Protein AF-0000000080564428 (afdb_homodimer)

Foldseek 3Di:
DPPPQDKDWAWEAEPPWDGTDIDIDGQQDFQLVVLLVRLVSCVVVVIPPRDDNPSVQKWKFDPVVPGDTDDRGDGNNVDPDRYIYMYGHDDDVVVVVVVVVVVVVPPPPPDPPPPPPVPVD/DPPPQDWDWAWEAEPPWDGTDIDIDGQQDFQLVVLLVRLVSCVVVVIPPRDDNPSVQKWKFDPVVPGDTDDRGDGNNVDPDRYIYMYGHDDDVVVVVVVVVVVVVPPPPPDPPPPPPPPVD

Organism: Arabidopsis lyrata subsp. lyrata (NCBI:txid81972)

pLDDT: mean 80.74, std 24.95, range [29.05, 98.88]

Sequence (242 aa):
MKGKNKKLLVSVNVLGSVGPIRFLANEDDEVSNVINTTLKAYARQGRIPVLGFDVDNFIFYSINAGFNTLNPQEKIGSMDETNFLLCKKEPNPQEKVERRGESKAWIGHGWKTRFLRSLLRMKGKNKKLLVSVNVLGSVGPIRFLANEDDEVSNVINTTLKAYARQGRIPVLGFDVDNFIFYSINAGFNTLNPQEKIGSMDETNFLLCKKEPNPQEKVERRGESKAWIGHGWKTRFLRSLLR

Nearest PDB structures (foldseek):
  7bi9-assembly1_A  TM=7.372E-01  e=6.888E-05  Mus musculus
  7bi6-assembly1_A  TM=6.832E-01  e=3.406E-05  Mus musculus
  6q74-assembly1_A  TM=6.986E-01  e=9.506E-04  Mus musculus
  5o83-assembly1_A  TM=7.008E-01  e=1.396E-03  Mus musculus
  3hm6-assembly1_X  TM=5.336E-01  e=1.590E-02  Homo sapiens

Secondary structure (DSSP, 8-state):
------EEEEEEEETTSSSEEEEEEETT-BHHHHHHHHHHHHHHTT-SS-----GGGEEEEETTTTSEE--TTSBGGGSS--EEEEEEPPP-TTHHHHHHHTHHHHHTTSTHHHHGGGT--/------EEEEEEEETTSSSEEEEEEETT-BHHHHHHHHHHHHHHTT-SS-----GGGEEEEETTTTSEE--TTSBGGGSS--EEEEEEPPP-TTHHHHHHHTHHHHHTTSTHHHHGGGT--

Solvent-accessible surface area (backbone atoms only — not comparable to full-atom values): 14252 Å² total; per-residue (Å²): 123,84,71,77,71,52,73,39,76,33,36,33,34,40,75,75,32,81,57,66,51,71,50,78,38,50,32,76,36,29,36,46,55,50,48,42,50,49,43,51,51,43,53,75,69,67,50,59,73,81,74,78,82,60,54,89,48,45,46,46,22,32,56,87,72,56,42,43,76,58,60,51,80,38,41,47,53,77,46,94,62,49,48,33,36,38,39,74,58,78,80,61,71,68,61,60,56,58,64,57,60,60,59,61,63,66,63,67,70,59,71,65,65,68,65,63,60,63,68,78,103,122,83,71,79,71,54,73,39,76,34,36,34,34,40,73,75,32,81,56,65,50,72,49,77,38,49,30,75,36,29,35,46,55,52,48,42,51,47,43,51,51,43,54,74,69,66,50,59,73,81,73,78,79,60,53,86,48,48,46,44,23,34,57,88,73,57,44,43,74,58,59,50,82,38,41,46,53,78,46,96,62,50,47,33,36,37,41,74,59,78,80,60,70,69,60,60,52,58,61,56,57,59,60,61,63,66,64,65,69,62,70,64,65,68,65,65,62,63,70,77,104

Radius of gyration: 26.8 Å; Cα contacts (8 Å, |Δi|>4): 331; chains: 2; bounding box: 80×61×66 Å

Structure (mmCIF, N/CA/C/O backbone):
data_AF-0000000080564428-model_v1
#
loop_
_entity.id
_entity.type
_entity.pdbx_description
1 polymer 'Predicted protein'
#
loop_
_atom_site.group_PDB
_atom_site.id
_atom_site.type_symbol
_atom_site.label_atom_id
_atom_site.label_alt_id
_atom_site.label_comp_id
_atom_site.label_asym_id
_atom_site.label_entity_id
_atom_site.label_seq_id
_atom_site.pdbx_PDB_ins_code
_atom_site.Cartn_x
_atom_site.Cartn_y
_atom_site.Cartn_z
_atom_site.occupancy
_atom_site.B_iso_or_equiv
_atom_site.auth_seq_id
_atom_site.auth_comp_id
_atom_site.auth_asym_id
_atom_site.auth_atom_id
_atom_site.pdbx_PDB_model_num
ATOM 1 N N . MET A 1 1 ? 15.836 -27.219 -27.219 1 39.47 1 MET A N 1
ATOM 2 C CA . MET A 1 1 ? 16.281 -26.969 -25.859 1 39.47 1 MET A CA 1
ATOM 3 C C . MET A 1 1 ? 15.203 -26.25 -25.047 1 39.47 1 MET A C 1
ATOM 5 O O . MET A 1 1 ? 14.742 -25.172 -25.438 1 39.47 1 MET A O 1
ATOM 9 N N . LYS A 1 2 ? 14.219 -26.844 -24.578 1 48.69 2 LYS A N 1
ATOM 10 C CA . LYS A 1 2 ? 13.125 -26.172 -23.875 1 48.69 2 LYS A CA 1
ATOM 11 C C . LYS A 1 2 ? 13.648 -25.031 -23.016 1 48.69 2 LYS A C 1
ATOM 13 O O . LYS A 1 2 ? 14.484 -25.25 -22.125 1 48.69 2 LYS A O 1
ATOM 18 N N . GLY A 1 3 ? 13.914 -23.969 -23.422 1 50.09 3 GLY A N 1
ATOM 19 C CA . GLY A 1 3 ? 14.641 -22.844 -22.844 1 50.09 3 GLY A CA 1
ATOM 20 C C . GLY A 1 3 ? 14.344 -22.641 -21.375 1 50.09 3 GLY A C 1
ATOM 21 O O . GLY A 1 3 ? 13.203 -22.797 -20.938 1 50.09 3 GLY A O 1
ATOM 22 N N . LYS A 1 4 ? 15.352 -23.094 -20.469 1 63.31 4 LYS A N 1
ATOM 23 C CA . LYS A 1 4 ? 15.305 -23.016 -19.016 1 63.31 4 LYS A CA 1
ATOM 24 C C . LYS A 1 4 ? 14.625 -21.734 -18.547 1 63.31 4 LYS A C 1
ATOM 26 O O . LYS A 1 4 ? 15.039 -20.625 -18.938 1 63.31 4 LYS A O 1
ATOM 31 N N . ASN A 1 5 ? 13.391 -21.812 -18.266 1 79.12 5 ASN A N 1
ATOM 32 C CA . ASN A 1 5 ? 12.664 -20.641 -17.766 1 79.12 5 ASN A CA 1
ATOM 33 C C . ASN A 1 5 ? 13.43 -19.938 -16.656 1 79.12 5 ASN A C 1
ATOM 35 O O . ASN A 1 5 ? 13.844 -20.562 -15.688 1 79.12 5 ASN A O 1
ATOM 39 N N . LYS A 1 6 ? 13.945 -18.859 -17.016 1 93.81 6 LYS A N 1
ATOM 40 C CA . LYS A 1 6 ? 14.68 -18 -16.078 1 93.81 6 LYS A CA 1
ATOM 41 C C . LYS A 1 6 ? 13.859 -17.734 -14.82 1 93.81 6 LYS A C 1
ATOM 43 O O . LYS A 1 6 ? 12.648 -17.516 -14.898 1 93.81 6 LYS A O 1
ATOM 48 N N . LYS A 1 7 ? 14.539 -18.047 -13.68 1 96.69 7 LYS A N 1
ATOM 49 C CA . LYS A 1 7 ? 13.898 -17.766 -12.406 1 96.69 7 LYS A CA 1
ATOM 50 C C . LYS A 1 7 ? 14.219 -16.344 -11.93 1 96.69 7 LYS A C 1
ATOM 52 O O . LYS A 1 7 ? 15.312 -15.836 -12.195 1 96.69 7 LYS A O 1
ATOM 57 N N . LEU A 1 8 ? 13.172 -15.734 -11.344 1 96.81 8 LEU A N 1
ATOM 58 C CA . LEU A 1 8 ? 13.281 -14.406 -10.766 1 96.81 8 LEU A CA 1
ATOM 59 C C . LEU A 1 8 ? 13.016 -14.438 -9.266 1 96.81 8 LEU A C 1
ATOM 61 O O . LEU A 1 8 ? 12.078 -15.109 -8.812 1 96.81 8 LEU A O 1
ATOM 65 N N . LEU A 1 9 ? 13.914 -13.781 -8.508 1 98.12 9 LEU A N 1
ATOM 66 C CA . LEU A 1 9 ? 13.594 -13.586 -7.102 1 98.12 9 LEU A CA 1
ATOM 67 C C . LEU A 1 9 ? 12.547 -12.492 -6.934 1 98.12 9 LEU A C 1
ATOM 69 O O . LEU A 1 9 ? 12.797 -11.328 -7.25 1 98.12 9 LEU A O 1
ATOM 73 N N . VAL A 1 10 ? 11.43 -12.906 -6.41 1 98.31 10 VAL A N 1
ATOM 74 C CA . VAL A 1 10 ? 10.32 -11.984 -6.18 1 98.31 10 VAL A CA 1
ATOM 75 C C . VAL A 1 10 ? 10.203 -11.672 -4.691 1 98.31 10 VAL A C 1
ATOM 77 O O . VAL A 1 10 ? 10.367 -12.562 -3.852 1 98.31 10 VAL A O 1
ATOM 80 N N . SER A 1 11 ? 10.023 -10.43 -4.355 1 98.31 11 SER A N 1
ATOM 81 C CA . SER A 1 11 ? 9.766 -9.969 -2.994 1 98.31 11 SER A CA 1
ATOM 82 C C . SER A 1 11 ? 8.391 -9.312 -2.883 1 98.31 11 SER A C 1
ATOM 84 O O . SER A 1 11 ? 8.117 -8.328 -3.568 1 98.31 11 SER A O 1
ATOM 86 N N . VAL A 1 12 ? 7.562 -9.875 -1.991 1 98.62 12 VAL A N 1
ATOM 87 C CA . VAL A 1 12 ? 6.191 -9.391 -1.88 1 98.62 12 VAL A CA 1
ATOM 88 C C . VAL A 1 12 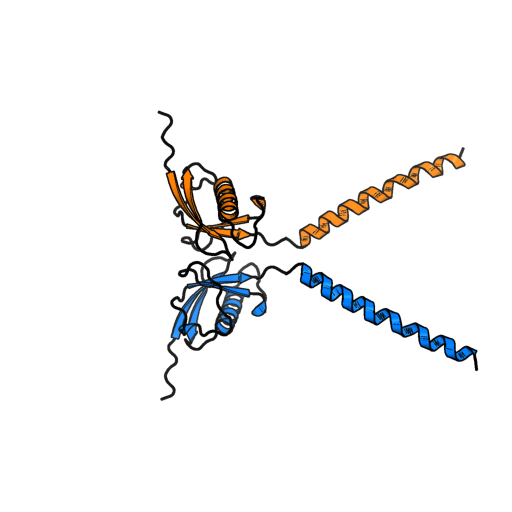? 5.922 -8.93 -0.45 1 98.62 12 VAL A C 1
ATOM 90 O O . VAL A 1 12 ? 6.035 -9.711 0.496 1 98.62 12 VAL A O 1
ATOM 93 N N . ASN A 1 13 ? 5.691 -7.645 -0.324 1 97.94 13 ASN A N 1
ATOM 94 C CA . ASN A 1 13 ? 5.086 -7.168 0.914 1 97.94 13 ASN A CA 1
ATOM 95 C C . ASN A 1 13 ? 3.568 -7.309 0.887 1 97.94 13 ASN A C 1
ATOM 97 O O . ASN A 1 13 ? 2.934 -7.043 -0.136 1 97.94 13 ASN A O 1
ATOM 101 N N . VAL A 1 14 ? 3.043 -7.82 1.96 1 97.94 14 VAL A N 1
ATOM 102 C CA . VAL A 1 14 ? 1.596 -7.891 2.125 1 97.94 14 VAL A CA 1
ATOM 103 C C . VAL A 1 14 ? 1.132 -6.801 3.09 1 97.94 14 VAL A C 1
ATOM 105 O O . VAL A 1 14 ? 1.601 -6.734 4.23 1 97.94 14 VAL A O 1
ATOM 108 N N . LEU A 1 15 ? 0.252 -5.965 2.561 1 95.5 15 LEU A N 1
ATOM 109 C CA . LEU A 1 15 ? -0.191 -4.863 3.408 1 95.5 15 LEU A CA 1
ATOM 110 C C . LEU A 1 15 ? -0.776 -5.387 4.715 1 95.5 15 LEU A C 1
ATOM 112 O O . LEU A 1 15 ? -1.694 -6.211 4.703 1 95.5 15 LEU A O 1
ATOM 116 N N . GLY A 1 16 ? -0.25 -4.84 5.82 1 91.75 16 GLY A N 1
ATOM 117 C CA . GLY A 1 16 ? -0.753 -5.234 7.125 1 91.75 16 GLY A CA 1
ATOM 118 C C . GLY A 1 16 ? -0.023 -6.426 7.715 1 91.75 16 GLY A C 1
ATOM 119 O O . GLY A 1 16 ? -0.4 -6.934 8.773 1 91.75 16 GLY A O 1
ATOM 120 N N . SER A 1 17 ? 0.926 -6.883 7.027 1 94.5 17 SER A N 1
ATOM 121 C CA . SER A 1 17 ? 1.687 -8.039 7.5 1 94.5 17 SER A CA 1
ATOM 122 C C . SER A 1 17 ? 3.131 -7.656 7.812 1 94.5 17 SER A C 1
ATOM 124 O O . SER A 1 17 ? 3.6 -6.594 7.402 1 94.5 17 SER A O 1
ATOM 126 N N . VAL A 1 18 ? 3.709 -8.602 8.523 1 91.56 18 VAL A N 1
ATOM 127 C CA . VAL A 1 18 ? 5.094 -8.352 8.906 1 91.56 18 VAL A CA 1
ATOM 128 C C . VAL A 1 18 ? 6.031 -8.781 7.785 1 91.56 18 VAL A C 1
ATOM 130 O O . VAL A 1 18 ? 5.898 -9.883 7.242 1 91.56 18 VAL A O 1
ATOM 133 N N . GLY A 1 19 ? 6.984 -7.973 7.332 1 94.19 19 GLY A N 1
ATOM 134 C CA . GLY A 1 19 ? 8.094 -8.289 6.441 1 94.19 19 GLY A CA 1
ATOM 135 C C . GLY A 1 19 ? 7.641 -8.789 5.086 1 94.19 19 GLY A C 1
ATOM 136 O O . GLY A 1 19 ? 6.457 -9.062 4.883 1 94.19 19 GLY A O 1
ATOM 137 N N . PRO A 1 20 ? 8.57 -8.961 4.18 1 97.75 20 PRO A N 1
ATOM 138 C CA . PRO A 1 20 ? 8.266 -9.453 2.836 1 97.75 20 PRO A CA 1
ATOM 139 C C . PRO A 1 20 ? 8.25 -10.977 2.756 1 97.75 20 PRO A C 1
ATOM 141 O O . PRO A 1 20 ? 8.82 -11.656 3.615 1 97.75 20 PRO A O 1
ATOM 144 N N . ILE A 1 21 ? 7.527 -11.492 1.853 1 98.69 21 ILE A N 1
ATOM 145 C CA . ILE A 1 21 ? 7.586 -12.883 1.412 1 98.69 21 ILE A CA 1
ATOM 146 C C . ILE A 1 21 ? 8.453 -12.992 0.159 1 98.69 21 ILE A C 1
ATOM 148 O O . ILE A 1 21 ? 8.195 -12.312 -0.84 1 98.69 21 ILE A O 1
ATOM 152 N N . ARG A 1 22 ? 9.492 -13.82 0.251 1 98.69 22 ARG A N 1
ATOM 153 C CA . ARG A 1 22 ? 10.422 -13.922 -0.873 1 98.69 22 ARG A CA 1
ATOM 154 C C . ARG A 1 22 ? 10.469 -15.344 -1.412 1 98.69 22 ARG A C 1
ATOM 156 O O . ARG A 1 22 ? 10.469 -16.312 -0.64 1 98.69 22 ARG A O 1
ATOM 163 N N . PHE A 1 23 ? 10.445 -15.492 -2.678 1 98.75 23 PHE A N 1
ATOM 164 C CA . PHE A 1 23 ? 10.531 -16.797 -3.324 1 98.75 23 PHE A CA 1
ATOM 165 C C . PHE A 1 23 ? 10.93 -16.641 -4.789 1 98.75 23 PHE A C 1
ATOM 167 O O . PHE A 1 23 ? 10.93 -15.539 -5.328 1 98.75 23 PHE A O 1
ATOM 174 N N . LEU A 1 24 ? 11.281 -17.719 -5.422 1 98.31 24 LEU A N 1
ATOM 175 C CA . LEU A 1 24 ? 11.594 -17.75 -6.844 1 98.31 24 LEU A CA 1
ATOM 176 C C . LEU A 1 24 ? 10.336 -18 -7.676 1 98.31 24 LEU A C 1
ATOM 178 O O . LEU A 1 24 ? 9.539 -18.875 -7.355 1 98.31 24 LEU A O 1
ATOM 182 N N . ALA A 1 25 ? 10.18 -17.172 -8.688 1 98.25 25 ALA A N 1
ATOM 183 C CA . ALA A 1 25 ? 9.125 -17.375 -9.68 1 98.25 25 ALA A CA 1
ATOM 184 C C . ALA A 1 25 ? 9.719 -17.562 -11.07 1 98.25 25 ALA A C 1
ATOM 186 O O . ALA A 1 25 ? 10.797 -17.047 -11.367 1 98.25 25 ALA A O 1
ATOM 187 N N . ASN A 1 26 ? 8.977 -18.312 -11.867 1 97.69 26 ASN A N 1
ATOM 188 C CA . ASN A 1 26 ? 9.344 -18.359 -13.273 1 97.69 26 ASN A CA 1
ATOM 189 C C . ASN A 1 26 ? 8.969 -17.062 -13.984 1 97.69 26 ASN A C 1
ATOM 191 O O . ASN A 1 26 ? 7.883 -16.516 -13.758 1 97.69 26 ASN A O 1
ATOM 195 N N . GLU A 1 27 ? 9.844 -16.656 -14.875 1 97.44 27 GLU A N 1
ATOM 196 C CA . GLU A 1 27 ? 9.555 -15.406 -15.586 1 97.44 27 GLU A CA 1
ATOM 197 C C . GLU A 1 27 ? 8.258 -15.516 -16.391 1 97.44 27 GLU A C 1
ATOM 199 O O . GLU A 1 27 ? 7.586 -14.508 -16.609 1 97.44 27 GLU A O 1
ATOM 204 N N . ASP A 1 28 ? 7.844 -16.688 -16.703 1 97.44 28 ASP A N 1
ATOM 205 C CA . ASP A 1 28 ? 6.652 -16.906 -17.516 1 97.44 28 ASP A CA 1
ATOM 206 C C . ASP A 1 28 ? 5.402 -17.031 -16.656 1 97.44 28 ASP A C 1
ATOM 208 O O . ASP A 1 28 ? 4.289 -17.125 -17.172 1 97.44 28 ASP A O 1
ATOM 212 N N . ASP A 1 29 ? 5.613 -17.016 -15.383 1 98.06 29 ASP A N 1
ATOM 213 C CA . ASP A 1 29 ? 4.445 -17.062 -14.508 1 98.06 29 ASP A CA 1
ATOM 214 C C . ASP A 1 29 ? 3.588 -15.812 -14.672 1 98.06 29 ASP A C 1
ATOM 216 O O . ASP A 1 29 ? 4.113 -14.703 -14.758 1 98.06 29 ASP A O 1
ATOM 220 N N . GLU A 1 30 ? 2.348 -16.047 -14.695 1 98.56 30 GLU A N 1
ATOM 221 C CA . GLU A 1 30 ? 1.425 -14.914 -14.641 1 98.56 30 GLU A CA 1
ATOM 222 C C . GLU A 1 30 ? 1.4 -14.281 -13.258 1 98.56 30 GLU A C 1
ATOM 224 O O . GLU A 1 30 ? 1.666 -14.953 -12.258 1 98.56 30 GLU A O 1
ATOM 229 N N . VAL A 1 31 ? 1 -13.07 -13.227 1 98.62 31 VAL A N 1
ATOM 230 C CA . VAL A 1 31 ? 0.856 -12.336 -11.969 1 98.62 31 VAL A CA 1
ATOM 231 C C . VAL A 1 31 ? -0.109 -13.07 -11.047 1 98.62 31 VAL A C 1
ATOM 233 O O . VAL A 1 31 ? 0.148 -13.203 -9.844 1 98.62 31 VAL A O 1
ATOM 236 N N . SER A 1 32 ? -1.132 -13.602 -11.562 1 98.75 32 SER A N 1
ATOM 237 C CA . SER A 1 32 ? -2.107 -14.328 -10.75 1 98.75 32 SER A CA 1
ATOM 238 C C . SER A 1 32 ? -1.473 -15.539 -10.07 1 98.75 32 SER A C 1
ATOM 240 O O . SER A 1 32 ? -1.788 -15.844 -8.922 1 98.75 32 SER A O 1
ATOM 242 N N . ASN A 1 33 ? -0.625 -16.188 -10.758 1 98.62 33 ASN A N 1
ATOM 243 C CA . ASN A 1 33 ? 0.068 -17.328 -10.172 1 98.62 33 ASN A CA 1
ATOM 244 C C . ASN A 1 33 ? 1 -16.891 -9.039 1 98.62 33 ASN A C 1
ATOM 246 O O . ASN A 1 33 ? 1.129 -17.594 -8.031 1 98.62 33 ASN A O 1
ATOM 250 N N . VAL A 1 34 ? 1.616 -15.797 -9.234 1 98.81 34 VAL A N 1
ATOM 251 C CA . VAL A 1 34 ? 2.525 -15.281 -8.211 1 98.81 34 VAL A CA 1
ATOM 252 C C . VAL A 1 34 ? 1.733 -14.852 -6.98 1 98.81 34 VAL A C 1
ATOM 254 O O . VAL A 1 34 ? 2.154 -15.102 -5.848 1 98.81 34 VAL A O 1
ATOM 257 N N . ILE A 1 35 ? 0.614 -14.258 -7.18 1 98.88 35 ILE A N 1
ATOM 258 C CA . ILE A 1 35 ? -0.263 -13.938 -6.062 1 98.88 35 ILE A CA 1
ATOM 259 C C . ILE A 1 35 ? -0.656 -15.219 -5.328 1 98.88 35 ILE A C 1
ATOM 261 O O . ILE A 1 35 ? -0.587 -15.281 -4.098 1 98.88 35 ILE A O 1
ATOM 265 N N . ASN A 1 36 ? -1.043 -16.234 -6.09 1 98.88 36 ASN A N 1
ATOM 266 C CA . ASN A 1 36 ? -1.396 -17.516 -5.477 1 98.88 36 ASN A CA 1
ATOM 267 C C . ASN A 1 36 ? -0.245 -18.062 -4.645 1 98.88 36 ASN A C 1
ATOM 269 O O . ASN A 1 36 ? -0.449 -18.516 -3.512 1 98.88 36 ASN A O 1
ATOM 273 N N . THR A 1 37 ? 0.928 -18.031 -5.207 1 98.81 37 THR A N 1
ATOM 274 C CA . THR A 1 37 ? 2.115 -18.5 -4.5 1 98.81 37 THR A CA 1
ATOM 275 C C . THR A 1 37 ? 2.355 -17.672 -3.242 1 98.81 37 THR A C 1
ATOM 277 O O . THR A 1 37 ? 2.699 -18.219 -2.189 1 98.81 37 THR A O 1
ATOM 280 N N . THR A 1 38 ? 2.172 -16.375 -3.34 1 98.88 38 THR A N 1
ATOM 281 C CA . THR A 1 38 ? 2.334 -15.484 -2.199 1 98.88 38 THR A CA 1
ATOM 282 C C . THR A 1 38 ? 1.356 -15.844 -1.085 1 98.88 38 THR A C 1
ATOM 284 O O . THR A 1 38 ? 1.749 -15.969 0.078 1 98.88 38 THR A O 1
ATOM 287 N N . LEU A 1 39 ? 0.15 -16.047 -1.468 1 98.81 39 LEU A N 1
ATOM 288 C CA . LEU A 1 39 ? -0.884 -16.344 -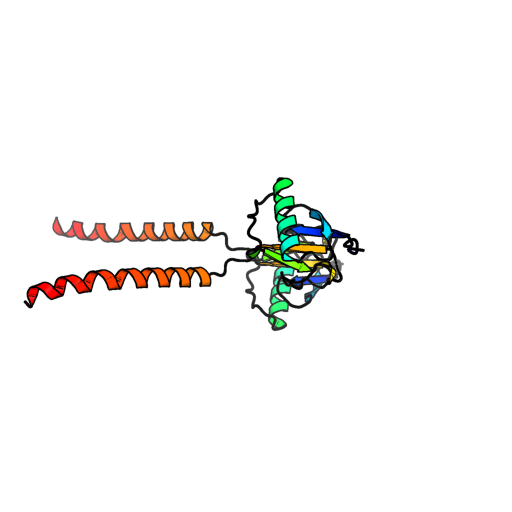0.484 1 98.81 39 LEU A CA 1
ATOM 289 C C . LEU A 1 39 ? -0.607 -17.688 0.202 1 98.81 39 LEU A C 1
ATOM 291 O O . LEU A 1 39 ? -0.775 -17.812 1.418 1 98.81 39 LEU A O 1
ATOM 295 N N . LYS A 1 40 ? -0.191 -18.609 -0.567 1 98.69 40 LYS A N 1
ATOM 296 C CA . LYS A 1 40 ? 0.151 -19.906 0.006 1 98.69 40 LYS A CA 1
ATOM 297 C C . LYS A 1 40 ? 1.354 -19.797 0.938 1 98.69 40 LYS A C 1
ATOM 299 O O . LYS A 1 40 ? 1.351 -20.359 2.035 1 98.69 40 LYS A O 1
ATOM 304 N N . ALA A 1 41 ? 2.354 -19.109 0.492 1 98.75 41 ALA A N 1
ATOM 305 C CA . ALA A 1 41 ? 3.525 -18.891 1.338 1 98.75 41 ALA A CA 1
ATOM 306 C C . ALA A 1 41 ? 3.156 -18.141 2.611 1 98.75 41 ALA A C 1
ATOM 308 O O . ALA A 1 41 ? 3.652 -18.453 3.695 1 98.75 41 ALA A O 1
ATOM 309 N N . TYR A 1 42 ? 2.338 -17.156 2.465 1 98.56 42 TYR A N 1
ATOM 310 C CA . TYR A 1 42 ? 1.839 -16.375 3.586 1 98.56 42 TYR A CA 1
ATOM 311 C C . TYR A 1 42 ? 1.203 -17.266 4.641 1 98.56 42 TYR A C 1
ATOM 313 O O . TYR A 1 42 ? 1.51 -17.156 5.832 1 98.56 42 TYR A O 1
ATOM 321 N N . ALA A 1 43 ? 0.384 -18.125 4.27 1 98.38 43 ALA A N 1
ATOM 322 C CA . ALA A 1 43 ? -0.302 -19.047 5.16 1 98.38 43 ALA A CA 1
ATOM 323 C C . ALA A 1 43 ? 0.677 -20.062 5.762 1 98.38 43 ALA A C 1
ATOM 325 O O . ALA A 1 43 ? 0.623 -20.344 6.961 1 98.38 43 ALA A O 1
ATOM 326 N N . ARG A 1 44 ? 1.512 -20.578 4.965 1 98.31 44 ARG A N 1
ATOM 327 C CA . ARG A 1 44 ? 2.484 -21.562 5.414 1 98.31 44 ARG A CA 1
ATOM 328 C C . ARG A 1 44 ? 3.383 -21 6.504 1 98.31 44 ARG A C 1
ATOM 330 O O . ARG A 1 44 ? 3.789 -21.703 7.422 1 98.31 44 ARG A O 1
ATOM 337 N N . GLN A 1 45 ? 3.609 -19.688 6.445 1 98.19 45 GLN A N 1
ATOM 338 C CA . GLN A 1 45 ? 4.477 -19.016 7.418 1 98.19 45 GLN A CA 1
ATOM 339 C C . GLN A 1 45 ? 3.713 -18.688 8.695 1 98.19 45 GLN A C 1
ATOM 341 O O . GLN A 1 45 ? 4.301 -18.203 9.672 1 98.19 45 GLN A O 1
ATOM 346 N N . GLY A 1 46 ? 2.477 -18.922 8.727 1 97.56 46 GLY A N 1
ATOM 347 C CA . GLY A 1 46 ? 1.666 -18.719 9.922 1 97.56 46 GLY A CA 1
ATOM 348 C C . GLY A 1 46 ? 1.386 -17.25 10.188 1 97.56 46 GLY A C 1
ATOM 349 O O . GLY A 1 46 ? 1.198 -16.844 11.344 1 97.56 46 GLY A O 1
ATOM 350 N N . ARG A 1 47 ? 1.242 -16.516 9.109 1 97.69 47 ARG A N 1
ATOM 351 C CA . ARG A 1 47 ? 1.104 -15.07 9.273 1 97.69 47 ARG A CA 1
ATOM 352 C C . ARG A 1 47 ? -0.348 -14.68 9.539 1 97.69 47 ARG A C 1
ATOM 354 O O . ARG A 1 47 ? -1.267 -15.422 9.172 1 97.69 47 ARG A O 1
ATOM 361 N N . ILE A 1 48 ? -0.386 -13.469 10.32 1 95.12 48 ILE A N 1
ATOM 362 C CA . ILE A 1 48 ? -1.663 -12.82 10.602 1 95.12 48 ILE A CA 1
ATOM 363 C C . ILE A 1 48 ? -1.677 -11.422 10 1 95.12 48 ILE A C 1
ATOM 365 O O . ILE A 1 48 ? -0.643 -10.75 9.945 1 95.12 48 ILE A O 1
ATOM 369 N N . PRO A 1 49 ? -2.959 -10.992 9.547 1 92.5 49 PRO A N 1
ATOM 370 C CA . PRO A 1 49 ? -4.227 -11.719 9.617 1 92.5 49 PRO A CA 1
ATOM 371 C C . PRO A 1 49 ? -4.301 -12.867 8.609 1 92.5 49 PRO A C 1
ATOM 373 O O . PRO A 1 49 ? -3.535 -12.891 7.641 1 92.5 49 PRO A O 1
ATOM 376 N N . VAL A 1 50 ? -5.121 -13.828 8.875 1 96.06 50 VAL A N 1
ATOM 377 C CA . VAL A 1 50 ? -5.34 -14.898 7.906 1 96.06 50 VAL A CA 1
ATOM 378 C C . VAL A 1 50 ? -5.98 -14.336 6.645 1 96.06 50 VAL A C 1
ATOM 380 O O . VAL A 1 50 ? -6.949 -13.578 6.719 1 96.06 50 VAL A O 1
ATOM 383 N N . LEU A 1 51 ? -5.246 -14.867 5.719 1 94.56 51 LEU A N 1
ATOM 384 C CA . LEU A 1 51 ? -5.766 -14.43 4.426 1 94.56 51 LEU A CA 1
ATOM 385 C C . LEU A 1 51 ? -6.359 -15.609 3.656 1 94.56 51 LEU A C 1
ATOM 387 O O . LEU A 1 51 ? -6.023 -16.766 3.922 1 94.56 51 LEU A O 1
ATOM 391 N N . GLY A 1 52 ? -7.461 -15.578 2.887 1 94.75 52 GLY A N 1
ATOM 392 C CA . GLY A 1 52 ? -8.008 -16.578 1.981 1 94.75 52 GLY A CA 1
ATOM 393 C C . GLY A 1 52 ? -7.152 -16.797 0.747 1 94.75 52 GLY A C 1
ATOM 394 O O . GLY A 1 52 ? -6.148 -16.109 0.554 1 94.75 52 GLY A O 1
ATOM 395 N N . PHE A 1 53 ? -7.477 -17.766 -0.102 1 96.31 53 PHE A N 1
ATOM 396 C CA . PHE A 1 53 ? -6.672 -18.141 -1.257 1 96.31 53 PHE A CA 1
ATOM 397 C C . PHE A 1 53 ? -7.355 -17.719 -2.555 1 96.31 53 PHE A C 1
ATOM 399 O O . PHE A 1 53 ? -6.957 -18.156 -3.639 1 96.31 53 PHE A O 1
ATOM 406 N N . ASP A 1 54 ? -8.367 -16.906 -2.385 1 97.25 54 ASP A N 1
ATOM 407 C CA . ASP A 1 54 ? -9.039 -16.438 -3.59 1 97.25 54 ASP A CA 1
ATOM 408 C C . ASP A 1 54 ? -8.242 -15.305 -4.254 1 97.25 54 ASP A C 1
ATOM 410 O O . ASP A 1 54 ? -8.406 -14.133 -3.904 1 97.25 54 ASP A O 1
ATOM 414 N N . VAL A 1 55 ? -7.574 -15.578 -5.234 1 98.12 55 VAL A N 1
ATOM 415 C CA . VAL A 1 55 ? -6.633 -14.688 -5.91 1 98.12 55 VAL A CA 1
ATOM 416 C C . VAL A 1 55 ? -7.367 -13.453 -6.43 1 98.12 55 VAL A C 1
ATOM 418 O O . VAL A 1 55 ? -6.809 -12.359 -6.457 1 98.12 55 VAL A O 1
ATOM 421 N N . ASP A 1 56 ? -8.648 -13.602 -6.742 1 96.69 56 ASP A N 1
ATOM 422 C CA . ASP A 1 56 ? -9.422 -12.531 -7.355 1 96.69 56 ASP A CA 1
ATOM 423 C C . ASP A 1 56 ? -9.711 -11.422 -6.348 1 96.69 56 ASP A C 1
ATOM 425 O O . ASP A 1 56 ? -10.141 -10.328 -6.727 1 96.69 56 ASP A O 1
ATOM 429 N N . ASN A 1 57 ? -9.477 -11.734 -5.141 1 96.5 57 ASN A N 1
ATOM 430 C CA . ASN A 1 57 ? -9.766 -10.758 -4.098 1 96.5 57 ASN A CA 1
ATOM 431 C C . ASN A 1 57 ? -8.539 -9.906 -3.762 1 96.5 57 ASN A C 1
ATOM 433 O O . ASN A 1 57 ? -8.578 -9.094 -2.84 1 96.5 57 ASN A O 1
ATOM 437 N N . PHE A 1 58 ? -7.527 -10.156 -4.59 1 97.75 58 PHE A N 1
ATOM 438 C CA . PHE A 1 58 ? -6.289 -9.461 -4.258 1 97.75 58 PHE A CA 1
ATOM 439 C C . PHE A 1 58 ? -5.734 -8.734 -5.477 1 97.75 58 PHE A C 1
ATOM 441 O O . PHE A 1 58 ? -6.059 -9.078 -6.613 1 97.75 58 PHE A O 1
ATOM 448 N N . ILE A 1 59 ? -4.902 -7.703 -5.23 1 97.44 59 ILE A N 1
ATOM 449 C CA . ILE A 1 59 ? -4.273 -6.879 -6.262 1 97.44 59 ILE A CA 1
ATOM 450 C C . ILE A 1 59 ? -2.779 -6.746 -5.973 1 97.44 59 ILE A C 1
ATOM 452 O O . ILE A 1 59 ? -2.377 -6.551 -4.824 1 97.44 59 ILE A O 1
ATOM 456 N N . PHE A 1 60 ? -1.978 -6.852 -7.008 1 97.94 60 PHE A N 1
ATOM 457 C CA . PHE A 1 60 ? -0.555 -6.539 -6.945 1 97.94 60 PHE A CA 1
ATOM 458 C C . PHE A 1 60 ? -0.298 -5.102 -7.379 1 97.94 60 PHE A C 1
ATOM 460 O O . PHE A 1 60 ? -0.809 -4.656 -8.406 1 97.94 60 PHE A O 1
ATOM 467 N N . TYR A 1 61 ? 0.536 -4.461 -6.598 1 97.19 61 TYR A N 1
ATOM 468 C CA . TYR A 1 61 ? 1.051 -3.143 -6.945 1 97.19 61 TYR A CA 1
ATOM 469 C C . TYR A 1 61 ? 2.564 -3.176 -7.125 1 97.19 61 TYR A C 1
ATOM 471 O O . TYR A 1 61 ? 3.273 -3.832 -6.359 1 97.19 61 TYR A O 1
ATOM 479 N N . SER A 1 62 ? 3.037 -2.461 -8.102 1 96.19 62 SER A N 1
ATOM 480 C CA . SER A 1 62 ? 4.477 -2.271 -8.258 1 96.19 62 SER A CA 1
ATOM 481 C C . SER A 1 62 ? 4.996 -1.187 -7.324 1 96.19 62 SER A C 1
ATOM 483 O O . SER A 1 62 ? 4.633 -0.016 -7.457 1 96.19 62 SER A O 1
ATOM 485 N N . ILE A 1 63 ? 5.938 -1.52 -6.508 1 95.56 63 ILE A N 1
ATOM 486 C CA . ILE A 1 63 ? 6.375 -0.562 -5.5 1 95.56 63 ILE A CA 1
ATOM 487 C C . ILE A 1 63 ? 7.27 0.493 -6.141 1 95.56 63 ILE A C 1
ATOM 489 O O . ILE A 1 63 ? 7.082 1.692 -5.926 1 95.56 63 ILE A O 1
ATOM 493 N N . ASN A 1 64 ? 8.109 0.074 -7.027 1 91.94 64 ASN A N 1
ATOM 494 C CA . ASN A 1 64 ? 9.125 0.976 -7.559 1 91.94 64 ASN A CA 1
ATOM 495 C C . ASN A 1 64 ? 8.586 1.796 -8.727 1 91.94 64 ASN A C 1
ATOM 497 O O . ASN A 1 64 ? 9.188 2.799 -9.117 1 91.94 64 ASN A O 1
ATOM 501 N N . ALA A 1 65 ? 7.445 1.392 -9.281 1 91 65 ALA A N 1
ATOM 502 C CA . ALA A 1 65 ? 6.867 2.119 -10.406 1 91 65 ALA A CA 1
ATOM 503 C C . ALA A 1 65 ? 5.734 3.033 -9.945 1 91 65 ALA A C 1
ATOM 505 O O . ALA A 1 65 ? 4.84 3.367 -10.727 1 91 65 ALA A O 1
ATOM 506 N N . GLY A 1 66 ? 5.613 3.357 -8.648 1 90.38 66 GLY A N 1
ATOM 507 C CA . GLY A 1 66 ? 4.621 4.305 -8.164 1 90.38 66 GLY A CA 1
ATOM 508 C C . GLY A 1 66 ? 3.312 3.645 -7.77 1 90.38 66 GLY A C 1
ATOM 509 O O . GLY A 1 66 ? 2.244 4.25 -7.891 1 90.38 66 GLY A O 1
ATOM 510 N N . PHE A 1 67 ? 3.23 2.445 -7.512 1 94.81 67 PHE A N 1
ATOM 511 C CA . PHE A 1 67 ? 2.086 1.688 -7.023 1 94.81 67 PHE A CA 1
ATOM 512 C C . PHE A 1 67 ? 1.004 1.588 -8.094 1 94.81 67 PHE A C 1
ATOM 514 O O . PHE A 1 67 ? -0.175 1.815 -7.812 1 94.81 67 PHE A O 1
ATOM 521 N N . ASN A 1 68 ? 1.482 1.306 -9.297 1 92.5 68 ASN A N 1
ATOM 522 C CA . ASN A 1 68 ? 0.527 0.934 -10.336 1 92.5 68 ASN A CA 1
ATOM 523 C C . ASN A 1 68 ? 0.054 -0.508 -10.172 1 92.5 68 ASN A C 1
ATOM 525 O O . ASN A 1 68 ? 0.835 -1.383 -9.797 1 92.5 68 ASN A O 1
ATOM 529 N N . THR A 1 69 ? -1.215 -0.732 -10.469 1 95.19 69 THR A N 1
ATOM 530 C CA . THR A 1 69 ? -1.742 -2.09 -10.406 1 95.19 69 THR A CA 1
ATOM 531 C C . THR A 1 69 ? -1.167 -2.947 -11.531 1 95.19 69 THR A C 1
ATOM 533 O O . THR A 1 69 ? -0.927 -2.453 -12.633 1 95.19 69 THR A O 1
ATOM 536 N N . LEU A 1 70 ? -1.078 -4.215 -11.211 1 96.81 70 LEU A N 1
ATOM 537 C CA . LEU A 1 70 ? -0.614 -5.137 -12.242 1 96.81 70 LEU A CA 1
ATOM 538 C C . LEU A 1 70 ? -1.773 -5.953 -12.805 1 96.81 70 LEU A C 1
ATOM 540 O O . LEU A 1 70 ? -2.678 -6.344 -12.062 1 96.81 70 LEU A O 1
ATOM 544 N N . ASN A 1 71 ? -1.686 -6.18 -14.102 1 97.5 71 ASN A N 1
ATOM 545 C CA . ASN A 1 71 ? -2.627 -7.078 -14.766 1 97.5 71 ASN A CA 1
ATOM 546 C C . ASN A 1 71 ? -2.367 -8.531 -14.391 1 97.5 71 ASN A C 1
ATOM 548 O O . ASN A 1 71 ? -1.271 -9.055 -14.617 1 97.5 71 ASN A O 1
ATOM 552 N N . PRO A 1 72 ? -3.424 -9.25 -13.898 1 98.12 72 PRO A N 1
ATOM 553 C CA . PRO A 1 72 ? -3.238 -10.625 -13.422 1 98.12 72 PRO A CA 1
ATOM 554 C C . PRO A 1 72 ? -2.775 -11.57 -14.523 1 98.12 72 PRO A C 1
ATOM 556 O O . PRO A 1 72 ? -2.139 -12.594 -14.242 1 98.12 72 PRO A O 1
ATOM 559 N N . GLN A 1 73 ? -3.043 -11.234 -15.766 1 98.5 73 GLN A N 1
ATOM 560 C CA . GLN A 1 73 ? -2.74 -12.141 -16.859 1 98.5 73 GLN A CA 1
ATOM 561 C C . GLN A 1 73 ? -1.361 -11.859 -17.453 1 98.5 73 GLN A C 1
ATOM 563 O O . GLN A 1 73 ? -0.871 -12.617 -18.281 1 98.5 73 GLN A O 1
ATOM 568 N N . GLU A 1 74 ? -0.799 -10.859 -17 1 98 74 GLU A N 1
ATOM 569 C CA . GLU A 1 74 ? 0.529 -10.516 -17.484 1 98 74 GLU A CA 1
ATOM 570 C C . GLU A 1 74 ? 1.604 -11.383 -16.844 1 98 74 GLU A C 1
ATOM 572 O O . GLU A 1 74 ? 1.461 -11.805 -15.695 1 98 74 GLU A O 1
ATOM 577 N N . LYS A 1 75 ? 2.674 -11.562 -17.594 1 98 75 LYS A N 1
ATOM 578 C CA . LYS A 1 75 ? 3.797 -12.336 -17.062 1 98 75 LYS A CA 1
ATOM 579 C C . LYS A 1 75 ? 4.641 -11.492 -16.109 1 98 75 LYS A C 1
ATOM 581 O O . LYS A 1 75 ? 4.898 -10.312 -16.375 1 98 75 LYS A O 1
ATOM 586 N N . ILE A 1 76 ? 5.125 -12.141 -15.062 1 97.81 76 ILE A N 1
ATOM 587 C CA . ILE A 1 76 ? 5.891 -11.406 -14.062 1 97.81 76 ILE A CA 1
ATOM 588 C C . ILE A 1 76 ? 7.223 -10.953 -14.664 1 97.81 76 ILE A C 1
ATOM 590 O O . ILE A 1 76 ? 7.766 -9.922 -14.273 1 97.81 76 ILE A O 1
ATOM 594 N N . GLY A 1 77 ? 7.715 -11.75 -15.594 1 96.62 77 GLY A N 1
ATOM 595 C CA . GLY A 1 77 ? 8.977 -11.422 -16.234 1 96.62 77 GLY A CA 1
ATOM 596 C C . GLY A 1 77 ? 8.898 -10.18 -17.109 1 96.62 77 GLY A C 1
ATOM 597 O O . GLY A 1 77 ? 9.93 -9.617 -17.5 1 96.6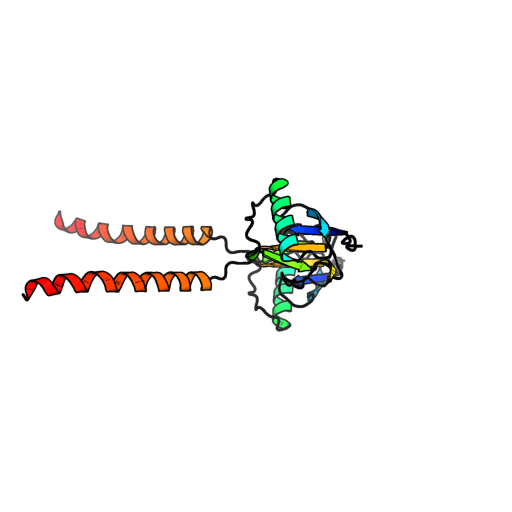2 77 GLY A O 1
ATOM 598 N N . SER A 1 78 ? 7.777 -9.766 -17.5 1 95.94 78 SER A N 1
ATOM 599 C CA . SER A 1 78 ? 7.605 -8.578 -18.328 1 95.94 78 SER A CA 1
ATOM 600 C C . SER A 1 78 ? 7.668 -7.305 -17.484 1 95.94 78 SER A C 1
ATOM 602 O O . SER A 1 78 ? 7.754 -6.199 -18.031 1 95.94 78 SER A O 1
ATOM 604 N N . MET A 1 79 ? 7.637 -7.48 -16.125 1 92.56 79 MET A N 1
ATOM 605 C CA . MET A 1 79 ? 7.688 -6.328 -15.227 1 92.56 79 MET A CA 1
ATOM 606 C C . MET A 1 79 ? 9.117 -5.824 -15.07 1 92.56 79 MET A C 1
ATOM 608 O O . MET A 1 79 ? 10.07 -6.605 -15.141 1 92.56 79 MET A O 1
ATOM 612 N N . ASP A 1 80 ? 9.273 -4.617 -14.883 1 90.19 80 ASP A N 1
ATOM 613 C CA . ASP A 1 80 ? 10.586 -4.004 -14.703 1 90.19 80 ASP A CA 1
ATOM 614 C C . ASP A 1 80 ? 11.055 -4.141 -13.258 1 90.19 80 ASP A C 1
ATOM 616 O O . ASP A 1 80 ? 12.148 -3.688 -12.906 1 90.19 80 ASP A O 1
ATOM 620 N N . GLU A 1 81 ? 10.266 -4.664 -12.43 1 93.44 81 GLU A N 1
ATOM 621 C CA . GLU A 1 81 ? 10.609 -4.805 -11.023 1 93.44 81 GLU A CA 1
ATOM 622 C C . GLU A 1 81 ? 10.125 -6.141 -10.461 1 93.44 81 GLU A C 1
ATOM 624 O O . GLU A 1 81 ? 9.344 -6.84 -11.109 1 93.44 81 GLU A O 1
ATOM 629 N N . THR A 1 82 ? 10.719 -6.477 -9.32 1 96.62 82 THR A N 1
ATOM 630 C CA . THR A 1 82 ? 10.352 -7.738 -8.688 1 96.62 82 THR A CA 1
ATOM 631 C C . THR A 1 82 ? 9.875 -7.5 -7.258 1 96.62 82 THR A C 1
ATOM 633 O O . THR A 1 82 ? 9.75 -8.445 -6.477 1 96.62 82 THR A O 1
ATOM 636 N N . ASN A 1 83 ? 9.648 -6.238 -6.84 1 96.81 83 ASN A N 1
ATOM 637 C CA . ASN A 1 83 ? 9.156 -5.832 -5.527 1 96.81 83 ASN A CA 1
ATOM 638 C C . ASN A 1 83 ? 7.715 -5.336 -5.602 1 96.81 83 ASN A C 1
ATOM 640 O O . ASN A 1 83 ? 7.438 -4.312 -6.227 1 96.81 83 ASN A O 1
ATOM 644 N N . PHE A 1 84 ? 6.848 -6.141 -4.898 1 98 84 PHE A N 1
ATOM 645 C CA . PHE A 1 84 ? 5.422 -5.879 -5.062 1 98 84 PHE A CA 1
ATOM 646 C C . PHE A 1 84 ? 4.746 -5.703 -3.709 1 98 84 PHE A C 1
ATOM 648 O O . PHE A 1 84 ? 5.27 -6.148 -2.686 1 98 84 PHE A O 1
ATOM 655 N N . LEU A 1 85 ? 3.695 -4.996 -3.766 1 98.25 85 LEU A N 1
ATOM 656 C CA . LEU A 1 85 ? 2.773 -4.902 -2.639 1 98.25 85 LEU A CA 1
ATOM 657 C C . LEU A 1 85 ? 1.477 -5.648 -2.938 1 98.25 85 LEU A C 1
ATOM 659 O O . LEU A 1 85 ? 0.875 -5.457 -3.996 1 98.25 85 LEU A O 1
ATOM 663 N N . LEU A 1 86 ? 1.157 -6.57 -2.064 1 98.5 86 LEU A N 1
ATOM 664 C CA . LEU A 1 86 ? -0.121 -7.262 -2.178 1 98.5 86 LEU A CA 1
ATOM 665 C C . LEU A 1 86 ? -1.17 -6.621 -1.276 1 98.5 86 LEU A C 1
ATOM 667 O O . LEU A 1 86 ? -0.929 -6.418 -0.084 1 98.5 86 LEU A O 1
ATOM 671 N N . CYS A 1 87 ? -2.359 -6.332 -1.825 1 97.31 87 CYS A N 1
ATOM 672 C CA . CYS A 1 87 ? -3.473 -5.77 -1.066 1 97.31 87 CYS A CA 1
ATOM 673 C C . CYS A 1 87 ? -4.758 -6.551 -1.325 1 97.31 87 CYS A C 1
ATOM 675 O O . CYS A 1 87 ? -5 -7 -2.445 1 97.31 87 CYS A O 1
ATOM 677 N N . LYS A 1 88 ? -5.555 -6.621 -0.286 1 95.19 88 LYS A N 1
ATOM 678 C CA . LYS A 1 88 ? -6.906 -7.152 -0.452 1 95.19 88 LYS A CA 1
ATOM 679 C C . LYS A 1 88 ? -7.836 -6.113 -1.068 1 95.19 88 LYS A C 1
ATOM 681 O O . LYS A 1 88 ? -7.793 -4.938 -0.695 1 95.19 88 LYS A O 1
ATOM 686 N N . LYS A 1 89 ? -8.672 -6.609 -1.959 1 92.56 89 LYS A N 1
ATOM 687 C CA . LYS A 1 89 ? -9.664 -5.727 -2.562 1 92.56 89 LYS A CA 1
ATOM 688 C C . LYS A 1 89 ? -10.758 -5.371 -1.563 1 92.56 89 LYS A C 1
ATOM 690 O O . LYS A 1 89 ? -11.195 -6.223 -0.783 1 92.56 89 LYS A O 1
ATOM 695 N N . GLU A 1 90 ? -11.148 -4.043 -1.556 1 81.75 90 GLU A N 1
ATOM 696 C CA . GLU A 1 90 ? -12.312 -3.654 -0.766 1 81.75 90 GLU A CA 1
ATOM 697 C C . GLU A 1 90 ? -13.594 -4.234 -1.354 1 81.75 90 GLU A C 1
ATOM 699 O O . GLU A 1 90 ? -13.758 -4.281 -2.576 1 81.75 90 GLU A O 1
ATOM 704 N N . PRO A 1 91 ? -14.523 -4.723 -0.462 1 72.69 91 PRO A N 1
ATOM 705 C CA . PRO A 1 91 ? -15.797 -5.227 -0.98 1 72.69 91 PRO A CA 1
ATOM 706 C C . PRO A 1 91 ? -16.641 -4.133 -1.624 1 72.69 91 PRO A C 1
ATOM 708 O O . PRO A 1 91 ? -16.641 -2.992 -1.156 1 72.69 91 PRO A O 1
ATOM 711 N N . ASN A 1 92 ? -16.953 -4.176 -2.832 1 60.75 92 ASN A N 1
ATOM 712 C CA . ASN A 1 92 ? -17.875 -3.225 -3.439 1 60.75 92 ASN A CA 1
ATOM 713 C C . ASN A 1 92 ? -19.234 -3.236 -2.742 1 60.75 92 ASN A C 1
ATOM 715 O O . ASN A 1 92 ? -19.875 -4.281 -2.648 1 60.75 92 ASN A O 1
ATOM 719 N N . PRO A 1 93 ? -19.547 -2.227 -1.904 1 55.16 93 PRO A N 1
ATOM 720 C CA . PRO A 1 93 ? -20.875 -2.248 -1.294 1 55.16 93 PRO A CA 1
ATOM 721 C C . PRO A 1 93 ? -21.969 -2.6 -2.291 1 55.16 93 PRO A C 1
ATOM 723 O O . PRO A 1 93 ? -22.969 -3.217 -1.919 1 55.16 93 PRO A O 1
ATOM 726 N N . GLN A 1 94 ? -21.953 -2.041 -3.389 1 49.69 94 GLN A N 1
ATOM 727 C CA . GLN A 1 94 ? -23.062 -2.234 -4.312 1 49.69 94 GLN A CA 1
ATOM 728 C C . GLN A 1 94 ? -23.203 -3.701 -4.707 1 49.69 94 GLN A C 1
ATOM 730 O O . GLN A 1 94 ? -24.219 -4.102 -5.273 1 49.69 94 GLN A O 1
ATOM 735 N N . GLU A 1 95 ? -22.234 -4.359 -4.594 1 45.22 95 GLU A N 1
ATOM 736 C CA . GLU A 1 95 ? -22.422 -5.738 -5.031 1 45.22 95 GLU A CA 1
ATOM 737 C C . GLU A 1 95 ? -23.297 -6.516 -4.051 1 45.22 95 GLU A C 1
ATOM 739 O O . GLU A 1 95 ? -23.734 -7.625 -4.352 1 45.22 95 GLU A O 1
ATOM 744 N N . LYS A 1 96 ? -23.391 -6.125 -2.799 1 45.38 96 LYS A N 1
ATOM 745 C CA . LYS A 1 96 ? -24.375 -6.828 -1.97 1 45.38 96 LYS A CA 1
ATOM 746 C C . LYS A 1 96 ? -25.797 -6.543 -2.438 1 45.38 96 LYS A C 1
ATOM 748 O O . LYS A 1 96 ? -26.75 -7.184 -1.979 1 45.38 96 LYS A O 1
ATOM 753 N N . VAL A 1 97 ? -26.094 -5.402 -3.025 1 40.53 97 VAL A N 1
ATOM 754 C CA . VAL A 1 97 ? -27.5 -5.102 -3.34 1 40.53 97 VAL A CA 1
ATOM 755 C C . VAL A 1 97 ? -28 -6.055 -4.426 1 40.53 97 VAL A C 1
ATOM 757 O O . VAL A 1 97 ? -29.156 -6.453 -4.418 1 40.53 97 VAL A O 1
ATOM 760 N N . GLU A 1 98 ? -27.188 -6.32 -5.289 1 38.16 98 GLU A N 1
ATOM 761 C CA . GLU A 1 98 ? -27.781 -7.023 -6.426 1 38.16 98 GLU A CA 1
ATOM 762 C C . GLU A 1 98 ? -28.062 -8.484 -6.086 1 38.16 98 GLU A C 1
ATOM 764 O O . GLU A 1 98 ? -28.828 -9.148 -6.789 1 38.16 98 GLU A O 1
ATOM 769 N N . ARG A 1 99 ? -27.266 -8.961 -5.191 1 37.09 99 ARG A N 1
ATOM 770 C CA . ARG A 1 99 ? -27.609 -10.359 -4.965 1 37.09 99 ARG A CA 1
ATOM 771 C C . ARG A 1 99 ? -28.906 -10.477 -4.156 1 37.09 99 ARG A C 1
ATOM 773 O O . ARG A 1 99 ? -29.438 -11.578 -3.99 1 37.09 99 ARG A O 1
ATOM 780 N N . ARG A 1 100 ? -29.25 -9.438 -3.422 1 38.56 100 ARG A N 1
ATOM 781 C CA . ARG A 1 100 ? -30.453 -9.562 -2.619 1 38.56 100 ARG A CA 1
ATOM 782 C C . ARG A 1 100 ? -31.703 -9.453 -3.488 1 38.56 100 ARG A C 1
ATOM 784 O O . ARG A 1 100 ? -32.781 -9.945 -3.123 1 38.56 100 ARG A O 1
ATOM 791 N N . GLY A 1 101 ? -31.578 -8.758 -4.582 1 36.28 101 GLY A N 1
ATOM 792 C CA . GLY A 1 101 ? -32.75 -8.555 -5.41 1 36.28 101 GLY A CA 1
ATOM 793 C C . GLY A 1 101 ? -33.188 -9.805 -6.141 1 36.28 101 GLY A C 1
ATOM 794 O O . GLY A 1 101 ? -34.312 -9.859 -6.676 1 36.28 101 GLY A O 1
ATOM 795 N N . GLU A 1 102 ? -32.25 -10.672 -6.469 1 38.94 102 GLU A N 1
ATOM 796 C CA . GLU A 1 102 ? -32.656 -11.805 -7.301 1 38.94 102 GLU A CA 1
ATOM 797 C C . GLU A 1 102 ? -33.406 -12.852 -6.48 1 38.94 102 GLU A C 1
ATOM 799 O O . GLU A 1 102 ? -33.969 -13.781 -7.043 1 38.94 102 GLU A O 1
ATOM 804 N N . SER A 1 103 ? -33.156 -12.742 -5.164 1 38.5 103 SER A N 1
ATOM 805 C CA . SER A 1 103 ? -33.719 -13.859 -4.422 1 38.5 103 SER A CA 1
ATOM 806 C C . SER A 1 103 ? -35.219 -13.703 -4.246 1 38.5 103 SER A C 1
ATOM 808 O O . SER A 1 103 ? -35.938 -14.664 -3.918 1 38.5 103 SER A O 1
ATOM 810 N N . LYS A 1 104 ? -35.656 -12.391 -4.23 1 38.97 104 LYS A N 1
ATOM 811 C CA . LYS A 1 104 ? -37.094 -12.281 -3.959 1 38.97 104 LYS A CA 1
ATOM 812 C C . LYS A 1 104 ? -37.906 -12.719 -5.168 1 38.97 104 LYS A C 1
ATOM 814 O O . LYS A 1 104 ? -39.156 -12.797 -5.09 1 38.97 104 LYS A O 1
ATOM 819 N N . ALA A 1 105 ? -37.281 -12.617 -6.352 1 38.62 105 ALA A N 1
ATOM 820 C CA . ALA A 1 105 ? -38.125 -12.812 -7.508 1 38.62 105 ALA A CA 1
ATOM 821 C C . ALA A 1 105 ? -38.656 -14.25 -7.574 1 38.62 105 ALA A C 1
ATOM 823 O O . ALA A 1 105 ? -39.688 -14.516 -8.188 1 38.62 105 ALA A O 1
ATOM 824 N N . TRP A 1 106 ? -37.781 -15.172 -6.961 1 41.06 106 TRP A N 1
ATOM 825 C CA . TRP A 1 106 ? -38.125 -16.547 -7.32 1 41.06 106 TRP A CA 1
ATOM 826 C C . TRP A 1 106 ? -39.312 -17.047 -6.504 1 41.06 106 TRP A C 1
ATOM 828 O O . TRP A 1 106 ? -39.969 -18.016 -6.879 1 41.06 106 TRP A O 1
ATOM 838 N N . ILE A 1 107 ? -39.469 -16.391 -5.301 1 42.97 107 ILE A N 1
ATOM 839 C CA . ILE A 1 107 ? -40.312 -17.125 -4.371 1 42.97 107 ILE A CA 1
ATOM 840 C C . ILE A 1 107 ? -41.781 -16.906 -4.734 1 42.97 107 ILE A C 1
ATOM 842 O O . ILE A 1 107 ? -42.656 -17.609 -4.223 1 42.97 107 ILE A O 1
ATOM 846 N N . GLY A 1 108 ? -41.938 -15.75 -5.309 1 40.56 108 GLY A N 1
ATOM 847 C CA . GLY A 1 108 ? -43.312 -15.32 -5.297 1 40.56 108 GLY A CA 1
ATOM 848 C C . GLY A 1 108 ? -44.219 -16.188 -6.156 1 40.56 108 GLY A C 1
ATOM 849 O O . GLY A 1 108 ? -45.438 -16.188 -5.988 1 40.56 108 GLY A O 1
ATOM 850 N N . HIS A 1 109 ? -43.625 -16.578 -7.289 1 41.38 109 HIS A N 1
ATOM 851 C CA . HIS A 1 109 ? -44.594 -16.969 -8.32 1 41.38 109 HIS A CA 1
ATOM 852 C C . HIS A 1 109 ? -45.125 -18.391 -8.094 1 41.38 109 HIS A C 1
ATOM 854 O O . HIS A 1 109 ? -45.875 -18.906 -8.914 1 41.38 109 HIS A O 1
ATOM 860 N N . GLY A 1 110 ? -44.406 -19.094 -7.176 1 34.78 110 GLY A N 1
ATOM 861 C CA . GLY A 1 110 ? -44.688 -20.5 -7.266 1 34.78 110 GLY A CA 1
ATOM 862 C C . GLY A 1 110 ? -46.125 -20.844 -6.938 1 34.78 110 GLY A C 1
ATOM 863 O O . GLY A 1 110 ? -46.75 -21.656 -7.629 1 34.78 110 GLY A O 1
ATOM 864 N N . TRP A 1 111 ? -46.406 -20.484 -5.668 1 41.84 111 TRP A N 1
ATOM 865 C CA . TRP A 1 111 ? -47.344 -21.438 -5.062 1 41.84 111 TRP A CA 1
ATOM 866 C C . TRP A 1 111 ? -48.75 -21.188 -5.531 1 41.84 111 TRP A C 1
ATOM 868 O O . TRP A 1 111 ? -49.688 -21.828 -5.07 1 41.84 111 TRP A O 1
ATOM 878 N N . LYS A 1 112 ? -48.938 -19.984 -6.012 1 38.62 112 LYS A N 1
ATOM 879 C CA . LYS A 1 112 ? -50.344 -19.625 -6 1 38.62 112 LYS A CA 1
ATOM 880 C C . LYS A 1 112 ? -51.125 -20.5 -6.98 1 38.62 112 LYS A C 1
ATOM 882 O O . LYS A 1 112 ? -52.344 -20.641 -6.848 1 38.62 112 LYS A O 1
ATOM 887 N N . THR A 1 113 ? -50.406 -20.75 -8.031 1 37.66 113 THR A N 1
ATOM 888 C CA . THR A 1 113 ? -51.281 -21.094 -9.156 1 37.66 113 THR A CA 1
ATOM 889 C C . THR A 1 113 ? -52 -22.406 -8.906 1 37.66 113 THR A C 1
ATOM 891 O O . THR A 1 113 ? -52.969 -22.734 -9.586 1 37.66 113 THR A O 1
ATOM 894 N N . ARG A 1 114 ? -51.344 -23.328 -8.188 1 35.78 114 ARG A N 1
ATOM 895 C CA . ARG A 1 114 ? -51.875 -24.672 -8.398 1 35.78 114 ARG A CA 1
ATOM 896 C C . ARG A 1 114 ? -53.25 -24.828 -7.73 1 35.78 114 ARG A C 1
ATOM 898 O O . ARG A 1 114 ? -53.969 -25.781 -8.016 1 35.78 114 ARG A O 1
ATOM 905 N N . PHE A 1 115 ? -53.375 -24.062 -6.594 1 37.69 115 PHE A N 1
ATOM 906 C CA . PHE A 1 115 ? -54.5 -24.578 -5.805 1 37.69 115 PHE A CA 1
ATOM 907 C C . PHE A 1 115 ? -55.812 -24.25 -6.469 1 37.69 115 PHE A C 1
ATOM 909 O O . PHE A 1 115 ? -56.844 -24.875 -6.156 1 37.69 115 PHE A O 1
ATOM 916 N N . LEU A 1 116 ? -55.781 -23.156 -7.211 1 36.66 116 LEU A N 1
ATOM 917 C CA . LEU A 1 116 ? -57.125 -22.703 -7.527 1 36.66 116 LEU A CA 1
ATOM 918 C C . LEU A 1 116 ? -57.812 -23.672 -8.492 1 36.66 116 LEU A C 1
ATOM 920 O O . LEU A 1 116 ? -59 -23.547 -8.742 1 36.66 116 LEU A O 1
ATOM 924 N N . ARG A 1 117 ? -57.031 -24.344 -9.219 1 39.69 117 ARG A N 1
ATOM 925 C CA . ARG A 1 117 ? -57.688 -25.016 -10.328 1 39.69 117 ARG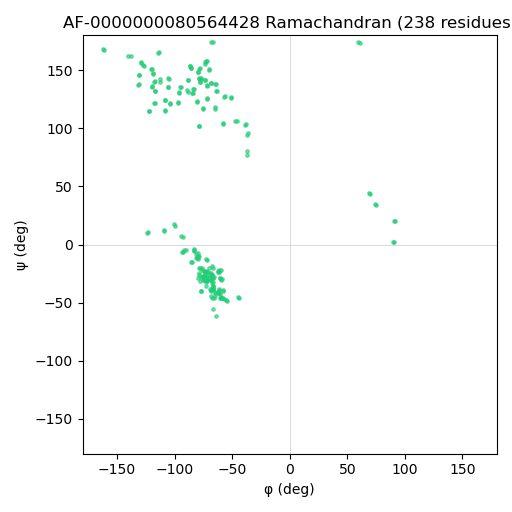 A CA 1
ATOM 926 C C . ARG A 1 117 ? -58.625 -26.125 -9.828 1 39.69 117 ARG A C 1
ATOM 928 O O . ARG A 1 117 ? -59.375 -26.703 -10.609 1 39.69 117 ARG A O 1
ATOM 935 N N . SER A 1 118 ? -58.25 -26.641 -8.602 1 39.72 118 SER A N 1
ATOM 936 C CA . SER A 1 118 ? -59 -27.859 -8.352 1 39.72 118 SER A CA 1
ATOM 937 C C . SER A 1 118 ? -60.5 -27.578 -8.125 1 39.72 118 SER A C 1
ATOM 939 O O . SER A 1 118 ? -61.312 -28.5 -8.062 1 39.72 118 SER A O 1
ATOM 941 N N . LEU A 1 119 ? -60.844 -26.391 -7.691 1 40.41 119 LEU A N 1
ATOM 942 C CA . LEU A 1 119 ? -62.219 -26.312 -7.266 1 40.41 119 LEU A CA 1
ATOM 943 C C . LEU A 1 119 ? -63.156 -26.328 -8.477 1 40.41 119 LEU A C 1
ATOM 945 O O . LEU A 1 119 ? -64.375 -26.594 -8.336 1 40.41 119 LEU A O 1
ATOM 949 N N . LEU A 1 120 ? -62.625 -25.75 -9.555 1 35.62 120 LEU A N 1
ATOM 950 C CA . LEU A 1 120 ? -63.688 -25.531 -10.539 1 35.62 120 LEU A CA 1
ATOM 951 C C . LEU A 1 120 ? -64 -26.812 -11.289 1 35.62 120 LEU A C 1
ATOM 953 O O . LEU A 1 120 ? -64.938 -26.859 -12.102 1 35.62 120 LEU A O 1
ATOM 957 N N . ARG A 1 121 ? -63.25 -27.844 -11.102 1 29.2 121 ARG A N 1
ATOM 958 C CA . ARG A 1 121 ? -63.906 -28.969 -11.75 1 29.2 121 ARG A CA 1
ATOM 959 C C . ARG A 1 121 ? -64.938 -29.578 -10.844 1 29.2 121 ARG A C 1
ATOM 961 O O . ARG A 1 121 ? -64.812 -29.656 -9.633 1 29.2 121 ARG A O 1
ATOM 968 N N . MET B 1 1 ? 14.648 32.281 20.844 1 38.5 1 MET B N 1
ATOM 969 C CA . MET B 1 1 ? 14.703 32.094 19.391 1 38.5 1 MET B CA 1
ATOM 970 C C . MET B 1 1 ? 13.727 31.016 18.938 1 38.5 1 MET B C 1
ATOM 972 O O . MET B 1 1 ? 13.812 29.875 19.406 1 38.5 1 MET B O 1
ATOM 976 N N . LYS B 1 2 ? 12.492 31.203 18.859 1 48.34 2 LYS B N 1
ATOM 977 C CA . LYS B 1 2 ? 11.5 30.188 18.531 1 48.34 2 LYS B CA 1
ATOM 978 C C . LYS B 1 2 ? 12.023 29.219 17.469 1 48.34 2 LYS B C 1
ATOM 980 O O . LYS B 1 2 ? 12.352 29.641 16.359 1 48.34 2 LYS B O 1
ATOM 985 N N . GLY B 1 3 ? 12.781 28.344 17.672 1 49.84 3 GLY B N 1
ATOM 986 C CA . GLY B 1 3 ? 13.578 27.5 16.797 1 49.84 3 GLY B CA 1
ATOM 987 C C . GLY B 1 3 ? 12.844 27.109 15.523 1 49.84 3 GLY B C 1
ATOM 988 O O . GLY B 1 3 ? 11.641 26.828 15.555 1 49.84 3 GLY B O 1
ATOM 989 N N . LYS B 1 4 ? 13.227 27.797 14.344 1 63.12 4 LYS B N 1
ATOM 990 C CA . LYS B 1 4 ? 12.672 27.609 13 1 63.12 4 LYS B CA 1
ATOM 991 C C . LYS B 1 4 ? 12.352 26.141 12.734 1 63.12 4 LYS B C 1
ATOM 993 O O . LYS B 1 4 ? 13.227 25.281 12.867 1 63.12 4 LYS B O 1
ATOM 998 N N . ASN B 1 5 ? 11.164 25.766 12.961 1 78.69 5 ASN B N 1
ATOM 999 C CA . ASN B 1 5 ? 10.75 24.391 12.695 1 78.69 5 ASN B CA 1
ATOM 1000 C C . ASN B 1 5 ? 11.227 23.906 11.328 1 78.69 5 ASN B C 1
ATOM 1002 O O . ASN B 1 5 ? 11.008 24.578 10.32 1 78.69 5 ASN B O 1
ATOM 1006 N N . LYS B 1 6 ? 12.164 23.094 11.391 1 93.69 6 LYS B N 1
ATOM 1007 C CA . LYS B 1 6 ? 12.727 22.484 10.188 1 93.69 6 LYS B CA 1
ATOM 1008 C C . LYS B 1 6 ? 11.625 21.875 9.32 1 93.69 6 LYS B C 1
ATOM 1010 O O . LYS B 1 6 ? 10.695 21.25 9.836 1 93.69 6 LYS B O 1
ATOM 1015 N N . LYS B 1 7 ? 11.68 22.328 8.031 1 96.62 7 LYS B N 1
ATOM 1016 C CA . LYS B 1 7 ? 10.734 21.75 7.074 1 96.62 7 LYS B CA 1
ATOM 1017 C C . LYS B 1 7 ? 11.305 20.5 6.422 1 96.62 7 LYS B C 1
ATOM 1019 O O . LYS B 1 7 ? 12.516 20.391 6.219 1 96.62 7 LYS B O 1
ATOM 1024 N N . LEU B 1 8 ? 10.383 19.531 6.238 1 96.75 8 LEU B N 1
ATOM 1025 C CA . LEU B 1 8 ? 10.703 18.266 5.574 1 96.75 8 LEU B CA 1
ATOM 1026 C C . LEU B 1 8 ? 9.891 18.109 4.293 1 96.75 8 LEU B C 1
ATOM 1028 O O . LEU B 1 8 ? 8.688 18.391 4.273 1 96.75 8 LEU B O 1
ATOM 1032 N N . LEU B 1 9 ? 10.602 17.734 3.207 1 98.06 9 LEU B N 1
ATOM 1033 C CA . LEU B 1 9 ? 9.859 17.344 2.016 1 98.06 9 LEU B CA 1
ATOM 1034 C C . LEU B 1 9 ? 9.25 15.961 2.188 1 98.06 9 LEU B C 1
ATOM 1036 O O . LEU B 1 9 ? 9.977 14.977 2.32 1 98.06 9 LEU B O 1
ATOM 1040 N N . VAL B 1 10 ? 7.957 15.938 2.158 1 98.25 10 VAL B N 1
ATOM 1041 C CA . VAL B 1 10 ? 7.223 14.688 2.305 1 98.25 10 VAL B CA 1
ATOM 1042 C C . VAL B 1 10 ? 6.664 14.25 0.952 1 98.25 10 VAL B C 1
ATOM 1044 O O . VAL B 1 10 ? 6.184 15.078 0.178 1 98.25 10 VAL B O 1
ATOM 1047 N N . SER B 1 11 ? 6.785 13.016 0.627 1 98.38 11 SER B N 1
ATOM 1048 C CA . SER B 1 11 ? 6.207 12.406 -0.565 1 98.38 11 SER B CA 1
ATOM 1049 C C . SER B 1 11 ? 5.199 11.32 -0.198 1 98.38 11 SER B C 1
ATOM 1051 O O . SER B 1 11 ? 5.551 10.344 0.465 1 98.38 11 SER B O 1
ATOM 1053 N N . VAL B 1 12 ? 3.965 11.5 -0.663 1 98.62 12 VAL B N 1
ATOM 1054 C CA . VAL B 1 12 ? 2.904 10.578 -0.282 1 98.62 12 VAL B CA 1
ATOM 1055 C C . VAL B 1 12 ? 2.289 9.953 -1.533 1 98.62 12 VAL B C 1
ATOM 1057 O O . VAL B 1 12 ? 1.765 10.664 -2.395 1 98.62 12 VAL B O 1
ATOM 1060 N N . ASN B 1 13 ? 2.465 8.664 -1.644 1 97.94 13 ASN B N 1
ATOM 1061 C CA . ASN B 1 13 ? 1.637 7.93 -2.594 1 97.94 13 ASN B CA 1
ATOM 1062 C C . ASN B 1 13 ? 0.288 7.551 -1.987 1 97.94 13 ASN B C 1
ATOM 1064 O O . ASN B 1 13 ? 0.216 7.156 -0.823 1 97.94 13 ASN B O 1
ATOM 1068 N N . VAL B 1 14 ? -0.729 7.785 -2.756 1 97.88 14 VAL B N 1
ATOM 1069 C CA . VAL B 1 14 ? -2.062 7.352 -2.355 1 97.88 14 VAL B CA 1
ATOM 1070 C C . VAL B 1 14 ? -2.461 6.105 -3.145 1 97.88 14 VAL B C 1
ATOM 1072 O O . VAL B 1 14 ? -2.457 6.117 -4.379 1 97.88 14 VAL B O 1
ATOM 1075 N N . LEU B 1 15 ? -2.752 5.062 -2.383 1 95.44 15 LEU B N 1
ATOM 1076 C CA . LEU B 1 15 ? -3.088 3.82 -3.07 1 95.44 15 LEU B CA 1
ATOM 1077 C C . LEU B 1 15 ? -4.262 4.027 -4.023 1 95.44 15 LEU B C 1
ATOM 1079 O O . LEU B 1 15 ? -5.324 4.488 -3.611 1 95.44 15 LEU B O 1
ATOM 1083 N N . GLY B 1 16 ? -4.031 3.625 -5.27 1 91.75 16 GLY B N 1
ATOM 1084 C CA . GLY B 1 16 ? -5.094 3.732 -6.258 1 91.75 16 GLY B CA 1
ATOM 1085 C C . GLY B 1 16 ? -5.086 5.059 -6.996 1 91.75 16 GLY B C 1
ATOM 1086 O O . GLY B 1 16 ? -5.98 5.332 -7.797 1 91.75 16 GLY B O 1
ATOM 1087 N N . SER B 1 17 ? -4.164 5.863 -6.695 1 94.5 17 SER B N 1
ATOM 1088 C CA . SER B 1 17 ? -4.074 7.172 -7.34 1 94.5 17 SER B CA 1
ATOM 1089 C C . SER B 1 17 ? -2.824 7.277 -8.203 1 94.5 17 SER B C 1
ATOM 1091 O O . SER B 1 17 ? -1.911 6.457 -8.086 1 94.5 17 SER B O 1
ATOM 1093 N N . VAL B 1 18 ? -2.9 8.305 -9.008 1 91.69 18 VAL B N 1
ATOM 1094 C CA . VAL B 1 18 ? -1.769 8.516 -9.906 1 91.69 18 VAL B CA 1
ATOM 1095 C C . VAL B 1 18 ? -0.674 9.297 -9.18 1 91.69 18 VAL B C 1
ATOM 1097 O O . VAL B 1 18 ? -0.95 10.312 -8.539 1 91.69 18 VAL B O 1
ATOM 1100 N N . GLY B 1 19 ? 0.576 8.891 -9.188 1 94.12 19 GLY B N 1
ATOM 1101 C CA . GLY B 1 19 ? 1.769 9.602 -8.758 1 94.12 19 GLY B CA 1
ATOM 1102 C C . GLY B 1 19 ? 1.724 10.016 -7.297 1 94.12 19 GLY B C 1
ATOM 1103 O O . GLY B 1 19 ? 0.686 9.898 -6.645 1 94.12 19 GLY B O 1
ATOM 1104 N N . PRO B 1 20 ? 2.809 10.555 -6.801 1 97.75 20 PRO B N 1
ATOM 1105 C CA . PRO B 1 20 ? 2.889 11.008 -5.41 1 97.75 20 PRO B CA 1
ATOM 1106 C C . PRO B 1 20 ? 2.395 12.438 -5.23 1 97.75 20 PRO B C 1
ATOM 1108 O O . PRO B 1 20 ? 2.342 13.203 -6.195 1 97.75 20 PRO B O 1
ATOM 1111 N N . ILE B 1 21 ? 1.941 12.75 -4.094 1 98.69 21 ILE B N 1
ATOM 1112 C CA . ILE B 1 21 ? 1.69 14.102 -3.615 1 98.69 21 ILE B CA 1
ATOM 1113 C C . ILE B 1 21 ? 2.875 14.586 -2.779 1 98.69 21 ILE B C 1
ATOM 1115 O O . ILE B 1 21 ? 3.26 13.93 -1.806 1 98.69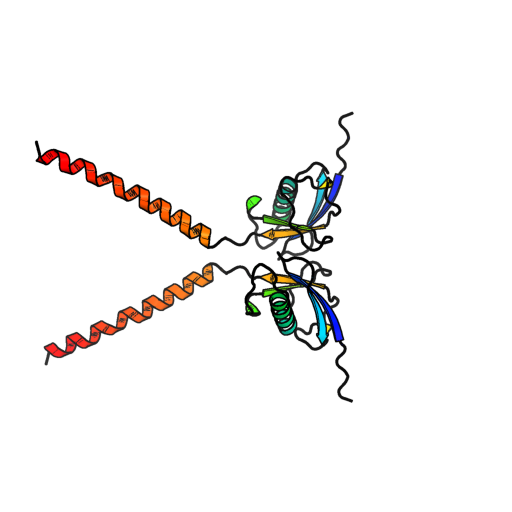 21 ILE B O 1
ATOM 1119 N N . ARG B 1 22 ? 3.463 15.703 -3.201 1 98.62 22 ARG B N 1
ATOM 1120 C CA . ARG B 1 22 ? 4.652 16.188 -2.508 1 98.62 22 ARG B CA 1
ATOM 1121 C C . ARG B 1 22 ? 4.418 17.578 -1.93 1 98.62 22 ARG B C 1
ATOM 1123 O O . ARG B 1 22 ? 3.803 18.438 -2.574 1 98.62 22 ARG B O 1
ATOM 1130 N N . PHE B 1 23 ? 4.832 17.797 -0.747 1 98.69 23 PHE B N 1
ATOM 1131 C CA . PHE B 1 23 ? 4.715 19.094 -0.091 1 98.69 23 PHE B CA 1
ATOM 1132 C C . PHE B 1 23 ? 5.664 19.188 1.099 1 98.69 23 PHE B C 1
ATOM 1134 O O . PHE B 1 23 ? 6.242 18.188 1.517 1 98.69 23 PHE B O 1
ATOM 1141 N N . LEU B 1 24 ? 5.836 20.359 1.631 1 98.31 24 LEU B N 1
ATOM 1142 C CA . LEU B 1 24 ? 6.637 20.578 2.83 1 98.31 24 LEU B CA 1
ATOM 1143 C C . LEU B 1 24 ? 5.781 20.438 4.086 1 98.31 24 LEU B C 1
ATOM 1145 O O . LEU B 1 24 ? 4.668 20.969 4.148 1 98.31 24 LEU B O 1
ATOM 1149 N N . ALA B 1 25 ? 6.309 19.688 5.027 1 98.19 25 ALA B N 1
ATOM 1150 C CA . ALA B 1 25 ? 5.707 19.594 6.355 1 98.19 25 ALA B CA 1
ATOM 1151 C C . ALA B 1 25 ? 6.68 20.062 7.43 1 98.19 25 ALA B C 1
ATOM 1153 O O . ALA B 1 25 ? 7.898 19.969 7.262 1 98.19 25 ALA B O 1
ATOM 1154 N N . ASN B 1 26 ? 6.086 20.578 8.5 1 97.69 26 ASN B N 1
ATOM 1155 C CA . ASN B 1 26 ? 6.922 20.828 9.672 1 97.69 26 ASN B CA 1
ATOM 1156 C C . ASN B 1 26 ? 7.305 19.531 10.383 1 97.69 26 ASN B C 1
ATOM 1158 O O . ASN B 1 26 ? 6.469 18.641 10.547 1 97.69 26 ASN B O 1
ATOM 1162 N N . GLU B 1 27 ? 8.539 19.516 10.844 1 97.44 27 GLU B N 1
ATOM 1163 C CA . GLU B 1 27 ? 8.984 18.312 11.531 1 97.44 27 GLU B CA 1
ATOM 1164 C C . GLU B 1 27 ? 8.125 18.016 12.758 1 97.44 27 GLU B C 1
ATOM 1166 O O . GLU B 1 27 ? 7.973 16.859 13.164 1 97.44 27 GLU B O 1
ATOM 1171 N N . ASP B 1 28 ? 7.48 19 13.273 1 97.5 28 ASP B N 1
ATOM 1172 C CA . ASP B 1 28 ? 6.691 18.859 14.492 1 97.5 28 ASP B CA 1
ATOM 1173 C C . ASP B 1 28 ? 5.242 18.5 14.164 1 97.5 28 ASP B C 1
ATOM 1175 O O . ASP B 1 28 ? 4.441 18.25 15.07 1 97.5 28 ASP B O 1
ATOM 1179 N N . ASP B 1 29 ? 4.945 18.469 12.922 1 98.06 29 ASP B N 1
ATOM 1180 C CA . ASP B 1 29 ? 3.592 18.047 12.555 1 98.06 29 ASP B CA 1
ATOM 1181 C C . ASP B 1 29 ? 3.334 16.594 12.945 1 98.06 29 ASP B C 1
ATOM 1183 O O . ASP B 1 29 ? 4.195 15.742 12.75 1 98.06 29 ASP B O 1
ATOM 1187 N N . GLU B 1 30 ? 2.191 16.406 13.445 1 98.56 30 GLU B N 1
ATOM 1188 C CA . GLU B 1 30 ? 1.756 15.031 13.672 1 98.56 30 GLU B CA 1
ATOM 1189 C C . GLU B 1 30 ? 1.421 14.336 12.359 1 98.56 30 GLU B C 1
ATOM 1191 O O . GLU B 1 30 ? 1.052 14.992 11.375 1 98.56 30 GLU B O 1
ATOM 1196 N N . VAL B 1 31 ? 1.46 13.062 12.398 1 98.56 31 VAL B N 1
ATOM 1197 C CA . VAL B 1 31 ? 1.108 12.234 11.25 1 98.56 31 VAL B CA 1
ATOM 1198 C C . VAL B 1 31 ? -0.321 12.547 10.812 1 98.56 31 VAL B C 1
ATOM 1200 O O . VAL B 1 31 ? -0.594 12.672 9.617 1 98.56 31 VAL B O 1
ATOM 1203 N N . SER B 1 32 ? -1.176 12.742 11.711 1 98.69 32 SER B N 1
ATOM 1204 C CA . SER B 1 32 ? -2.564 13.047 11.383 1 98.69 32 SER B CA 1
ATOM 1205 C C . SER B 1 32 ? -2.676 14.344 10.594 1 98.69 32 SER B C 1
ATOM 1207 O O . SER B 1 32 ? -3.484 14.453 9.672 1 98.69 32 SER B O 1
ATOM 1209 N N . ASN B 1 33 ? -1.898 15.289 10.953 1 98.62 33 ASN B N 1
ATOM 1210 C CA . ASN B 1 33 ? -1.902 16.547 10.227 1 98.62 33 ASN B CA 1
ATOM 1211 C C . ASN B 1 33 ? -1.378 16.375 8.805 1 98.62 33 ASN B C 1
ATOM 1213 O O . ASN B 1 33 ? -1.88 17.016 7.875 1 98.62 33 ASN B O 1
ATOM 1217 N N . VAL B 1 34 ? -0.414 15.562 8.672 1 98.81 34 VAL B N 1
ATOM 1218 C CA . VAL B 1 34 ? 0.16 15.312 7.352 1 98.81 34 VAL B CA 1
ATOM 1219 C C . VAL B 1 34 ? -0.846 14.562 6.484 1 98.81 34 VAL B C 1
ATOM 1221 O O . VAL B 1 34 ? -0.991 14.852 5.297 1 98.81 34 VAL B O 1
ATOM 1224 N N . ILE B 1 35 ? -1.549 13.641 7.055 1 98.88 35 ILE B N 1
ATOM 1225 C CA . ILE B 1 35 ? -2.621 12.969 6.332 1 98.88 35 ILE B CA 1
ATOM 1226 C C . ILE B 1 35 ? -3.666 13.984 5.887 1 98.88 35 ILE B C 1
ATOM 1228 O O . ILE B 1 35 ? -4.09 13.984 4.727 1 98.88 35 ILE B O 1
ATOM 1232 N N . ASN B 1 36 ? -4.039 14.875 6.793 1 98.88 36 ASN B N 1
ATOM 1233 C CA . ASN B 1 36 ? -5.008 15.914 6.449 1 98.88 36 ASN B CA 1
ATOM 1234 C C . ASN B 1 36 ? -4.516 16.766 5.281 1 98.88 36 ASN B C 1
ATOM 1236 O O . ASN B 1 36 ? -5.27 17.031 4.344 1 98.88 36 ASN B O 1
ATOM 1240 N N . THR B 1 37 ? -3.285 17.156 5.363 1 98.81 37 THR B N 1
ATOM 1241 C CA . THR B 1 37 ? -2.688 17.953 4.297 1 98.81 37 THR B CA 1
ATOM 1242 C C . THR B 1 37 ? -2.676 17.172 2.984 1 98.81 37 THR B C 1
ATOM 1244 O O . THR B 1 37 ? -2.959 17.734 1.922 1 98.81 37 THR B O 1
ATOM 1247 N N . THR B 1 38 ? -2.355 15.891 3.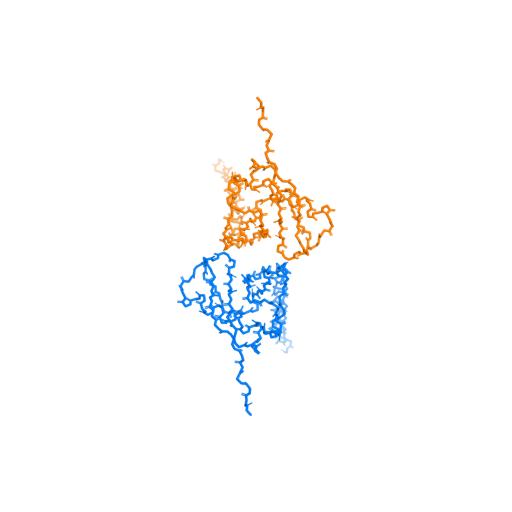061 1 98.88 38 THR B N 1
ATOM 1248 C CA . THR B 1 38 ? -2.35 15.023 1.883 1 98.88 38 THR B CA 1
ATOM 1249 C C . THR B 1 38 ? -3.736 14.969 1.249 1 98.88 38 THR B C 1
ATOM 1251 O O . THR B 1 38 ? -3.879 15.141 0.036 1 98.88 38 THR B O 1
ATOM 1254 N N . LEU B 1 39 ? -4.695 14.789 2.074 1 98.75 39 LEU B N 1
ATOM 1255 C CA . LEU B 1 39 ? -6.059 14.656 1.577 1 98.75 39 LEU B CA 1
ATOM 1256 C C . LEU B 1 39 ? -6.523 15.961 0.929 1 98.75 39 LEU B C 1
ATOM 1258 O O . LEU B 1 39 ? -7.172 15.938 -0.122 1 98.75 39 LEU B O 1
ATOM 1262 N N . LYS B 1 40 ? -6.195 17.016 1.544 1 98.69 40 LYS B N 1
ATOM 1263 C CA . LYS B 1 40 ? -6.551 18.312 0.973 1 98.69 40 LYS B CA 1
ATOM 1264 C C . LYS B 1 40 ? -5.824 18.562 -0.348 1 98.69 40 LYS B C 1
ATOM 1266 O O . LYS B 1 40 ? -6.43 19.016 -1.321 1 98.69 40 LYS B O 1
ATOM 1271 N N . ALA B 1 41 ? -4.555 18.266 -0.368 1 98.75 41 ALA B N 1
ATOM 1272 C CA . ALA B 1 41 ? -3.791 18.406 -1.604 1 98.75 41 ALA B CA 1
ATOM 1273 C C . ALA B 1 41 ? -4.336 17.484 -2.693 1 98.75 41 ALA B C 1
ATOM 1275 O O . ALA B 1 41 ? -4.422 17.875 -3.859 1 98.75 41 ALA B O 1
ATOM 1276 N N . TYR B 1 42 ? -4.668 16.297 -2.309 1 98.62 42 TYR B N 1
ATOM 1277 C CA . TYR B 1 42 ? -5.254 15.32 -3.211 1 98.62 42 TYR B CA 1
ATOM 1278 C C . TYR B 1 42 ? -6.504 15.875 -3.883 1 98.62 42 TYR B C 1
ATOM 1280 O O . TYR B 1 42 ? -6.652 15.789 -5.105 1 98.62 42 TYR B O 1
ATOM 1288 N N . ALA B 1 43 ? -7.348 16.438 -3.174 1 98.38 43 ALA B N 1
ATOM 1289 C CA . ALA B 1 43 ? -8.586 17.031 -3.676 1 98.38 43 ALA B CA 1
ATOM 1290 C C . ALA B 1 43 ? -8.305 18.25 -4.531 1 98.38 43 ALA B C 1
ATOM 1292 O O . ALA B 1 43 ? -8.906 18.422 -5.598 1 98.38 43 ALA B O 1
ATOM 1293 N N . ARG B 1 44 ? -7.469 19.078 -4.07 1 98.25 44 ARG B N 1
ATOM 1294 C CA . ARG B 1 44 ? -7.133 20.297 -4.785 1 98.25 44 ARG B CA 1
ATOM 1295 C C . ARG B 1 44 ? -6.574 20 -6.172 1 98.25 44 ARG B C 1
ATOM 1297 O O . ARG B 1 44 ? -6.816 20.75 -7.121 1 98.25 44 ARG B O 1
ATOM 1304 N N . GLN B 1 45 ? -5.914 18.844 -6.285 1 98.19 45 GLN B N 1
ATOM 1305 C CA . GLN B 1 45 ? -5.309 18.453 -7.555 1 98.19 45 GLN B CA 1
ATOM 1306 C C . GLN B 1 45 ? -6.336 17.797 -8.477 1 98.19 45 GLN B C 1
ATOM 1308 O O . GLN B 1 45 ? -6.031 17.469 -9.625 1 98.19 45 GLN B O 1
ATOM 1313 N N . GLY B 1 46 ? -7.496 17.594 -8.023 1 97.56 46 GLY B N 1
ATOM 1314 C CA . GLY B 1 46 ? -8.57 17.031 -8.828 1 97.56 46 GLY B CA 1
ATOM 1315 C C . GLY B 1 46 ? -8.414 15.547 -9.078 1 97.56 46 GLY B C 1
ATOM 1316 O O . GLY B 1 46 ? -8.875 15.031 -10.102 1 97.56 46 GLY B O 1
ATOM 1317 N N . ARG B 1 47 ? -7.887 14.891 -8.07 1 97.69 47 ARG B N 1
ATOM 1318 C CA . ARG B 1 47 ? -7.582 13.477 -8.273 1 97.69 47 ARG B CA 1
ATOM 1319 C C . ARG B 1 47 ? -8.805 12.609 -8 1 97.69 47 ARG B C 1
ATOM 1321 O O . ARG B 1 47 ? -9.711 13.023 -7.273 1 97.69 47 ARG B O 1
ATOM 1328 N N . ILE B 1 48 ? -8.719 11.406 -8.781 1 95.06 48 ILE B N 1
ATOM 1329 C CA . ILE B 1 48 ? -9.719 10.352 -8.609 1 95.06 48 ILE B CA 1
ATOM 1330 C C . ILE B 1 48 ? -9.039 9.07 -8.141 1 95.06 48 ILE B C 1
ATOM 1332 O O . ILE B 1 48 ? -7.898 8.781 -8.523 1 95.06 48 ILE B O 1
ATOM 1336 N N . PRO B 1 49 ? -9.828 8.258 -7.273 1 92.44 49 PRO B N 1
ATOM 1337 C CA . PRO B 1 49 ? -11.195 8.516 -6.809 1 92.44 49 PRO B CA 1
ATOM 1338 C C . PRO B 1 49 ? -11.258 9.633 -5.77 1 92.44 49 PRO B C 1
ATOM 1340 O O . PRO B 1 49 ? -10.242 9.969 -5.152 1 92.44 49 PRO B O 1
ATOM 1343 N N . VAL B 1 50 ? -12.383 10.266 -5.66 1 96 50 VAL B N 1
ATOM 1344 C CA . VAL B 1 50 ? -12.562 11.258 -4.609 1 96 50 VAL B CA 1
ATOM 1345 C C . VAL B 1 50 ? -12.453 10.594 -3.24 1 96 50 VAL B C 1
ATOM 1347 O O . VAL B 1 50 ? -13.062 9.547 -2.998 1 96 50 VAL B O 1
ATOM 1350 N N . LEU B 1 51 ? -11.641 11.414 -2.646 1 94.31 51 LEU B N 1
ATOM 1351 C CA . LEU B 1 51 ? -11.445 10.922 -1.286 1 94.31 51 LEU B CA 1
ATOM 1352 C C . LEU B 1 51 ? -12.062 11.875 -0.271 1 94.31 51 LEU B C 1
ATOM 1354 O O . LEU B 1 51 ? -12.25 13.062 -0.562 1 94.31 51 LEU B O 1
ATOM 1358 N N . GLY B 1 52 ? -12.758 11.516 0.856 1 94.62 52 GLY B N 1
ATOM 1359 C CA . GLY B 1 52 ? -13.219 12.328 1.974 1 94.62 52 GLY B CA 1
ATOM 1360 C C . GLY B 1 52 ? -12.086 12.898 2.807 1 94.62 52 GLY B C 1
ATOM 1361 O O . GLY B 1 52 ? -10.914 12.609 2.557 1 94.62 52 GLY B O 1
ATOM 1362 N N . PHE B 1 53 ? -12.367 13.75 3.783 1 96.25 53 PHE B N 1
ATOM 1363 C CA . PHE B 1 53 ? -11.367 14.453 4.574 1 96.25 53 PHE B CA 1
ATOM 1364 C C . PHE B 1 53 ? -11.328 13.922 6 1 96.25 53 PHE B C 1
ATOM 1366 O O . PHE B 1 53 ? -10.719 14.523 6.883 1 96.25 53 PHE B O 1
ATOM 1373 N N . ASP B 1 54 ? -11.984 12.812 6.16 1 97.25 54 ASP B N 1
ATOM 1374 C CA . ASP B 1 54 ? -11.953 12.219 7.492 1 97.25 54 ASP B CA 1
ATOM 1375 C C . ASP B 1 54 ? -10.641 11.469 7.738 1 97.25 54 ASP B C 1
ATOM 1377 O O . ASP B 1 54 ? -10.523 10.289 7.406 1 97.25 54 ASP B O 1
ATOM 1381 N N . VAL B 1 55 ? -9.789 12.016 8.422 1 98.06 55 VAL B N 1
ATOM 1382 C CA . VAL B 1 55 ? -8.422 11.547 8.641 1 98.06 55 VAL B CA 1
ATOM 1383 C C . VAL B 1 55 ? -8.453 10.18 9.312 1 98.06 55 VAL B C 1
ATOM 1385 O O . VAL B 1 55 ? -7.586 9.336 9.062 1 98.06 55 VAL B O 1
ATOM 1388 N N . ASP B 1 56 ? -9.492 9.914 10.086 1 96.56 56 ASP B N 1
ATOM 1389 C CA . ASP B 1 56 ? -9.57 8.688 10.875 1 96.56 56 ASP B CA 1
ATOM 1390 C C . ASP B 1 56 ? -9.828 7.473 9.984 1 96.56 56 ASP B C 1
ATOM 1392 O O . ASP B 1 56 ? -9.688 6.332 10.422 1 96.56 56 ASP B O 1
ATOM 1396 N N . ASN B 1 57 ? -10.172 7.754 8.797 1 96.44 57 ASN B N 1
ATOM 1397 C CA . ASN B 1 57 ? -10.484 6.668 7.875 1 96.44 57 ASN B CA 1
ATOM 1398 C C . ASN B 1 57 ? -9.273 6.27 7.039 1 96.44 57 ASN B C 1
ATOM 1400 O O . ASN B 1 57 ? -9.375 5.438 6.137 1 96.44 57 ASN B O 1
ATOM 1404 N N . PHE B 1 58 ? -8.172 6.891 7.434 1 97.69 58 PHE B N 1
ATOM 1405 C CA . PHE B 1 58 ? -6.988 6.637 6.617 1 97.69 58 PHE B CA 1
ATOM 1406 C C . PHE B 1 58 ? -5.809 6.215 7.484 1 97.69 58 PHE B C 1
ATOM 1408 O O . PHE B 1 58 ? -5.773 6.512 8.68 1 97.69 58 PHE B O 1
ATOM 1415 N N . ILE B 1 59 ? -4.852 5.5 6.875 1 97.38 59 ILE B N 1
ATOM 1416 C CA . ILE B 1 59 ? -3.646 5.004 7.531 1 97.38 59 ILE B CA 1
ATOM 1417 C C . ILE B 1 59 ? -2.418 5.359 6.695 1 97.38 59 ILE B C 1
ATOM 1419 O O . ILE B 1 59 ? -2.439 5.238 5.469 1 97.38 59 ILE B O 1
ATOM 1423 N N . PHE B 1 60 ? -1.361 5.793 7.363 1 97.88 60 PHE B N 1
ATOM 1424 C CA . PHE B 1 60 ? -0.051 5.973 6.746 1 97.88 60 PHE B CA 1
ATOM 1425 C C . PHE B 1 60 ? 0.819 4.738 6.957 1 97.88 60 PHE B C 1
ATOM 1427 O O . PHE B 1 60 ? 0.914 4.223 8.07 1 97.88 60 PHE B O 1
ATOM 1434 N N . TYR B 1 61 ? 1.463 4.375 5.871 1 97.12 61 TYR B N 1
ATOM 1435 C CA . TYR B 1 61 ? 2.48 3.332 5.91 1 97.12 61 TYR B CA 1
ATOM 1436 C C . TYR B 1 61 ? 3.844 3.883 5.508 1 97.12 61 TYR B C 1
ATOM 1438 O O . TYR B 1 61 ? 3.945 4.684 4.574 1 97.12 61 TYR B O 1
ATOM 1446 N N . SER B 1 62 ? 4.859 3.447 6.188 1 96.19 62 SER B N 1
ATOM 1447 C CA . SER B 1 62 ? 6.223 3.768 5.777 1 96.19 62 SER B CA 1
ATOM 1448 C C . SER B 1 62 ? 6.688 2.859 4.645 1 96.19 62 SER B C 1
ATOM 1450 O O . SER B 1 62 ? 6.836 1.649 4.836 1 96.19 62 SER B O 1
ATOM 1452 N N . ILE B 1 63 ? 7.074 3.426 3.553 1 95.56 63 ILE B N 1
ATOM 1453 C CA . ILE B 1 63 ? 7.391 2.604 2.389 1 95.56 63 ILE B CA 1
ATOM 1454 C C . ILE B 1 63 ? 8.766 1.96 2.574 1 95.56 63 ILE B C 1
ATOM 1456 O O . ILE B 1 63 ? 8.922 0.755 2.365 1 95.56 63 ILE B O 1
ATOM 1460 N N . ASN B 1 64 ? 9.688 2.691 3.102 1 91.81 64 ASN B N 1
ATOM 1461 C CA . ASN B 1 64 ? 11.07 2.223 3.15 1 91.81 64 ASN B CA 1
ATOM 1462 C C . ASN B 1 64 ? 11.32 1.347 4.371 1 91.81 64 ASN B C 1
ATOM 1464 O O . ASN B 1 64 ? 12.328 0.635 4.434 1 91.81 64 ASN B O 1
ATOM 1468 N N . ALA B 1 65 ? 10.406 1.387 5.328 1 90.88 65 ALA B N 1
ATOM 1469 C CA . ALA B 1 65 ? 10.57 0.583 6.535 1 90.88 65 ALA B CA 1
ATOM 1470 C C . ALA B 1 65 ? 9.734 -0.69 6.469 1 90.88 65 ALA B C 1
ATOM 1472 O O . ALA B 1 65 ? 9.383 -1.262 7.504 1 90.88 65 ALA B O 1
ATOM 1473 N N . GLY B 1 66 ? 9.234 -1.112 5.316 1 90.44 66 GLY B N 1
ATOM 1474 C CA . GLY B 1 66 ? 8.516 -2.367 5.168 1 90.44 66 GLY B CA 1
ATOM 1475 C C . GLY B 1 66 ? 7.016 -2.219 5.348 1 90.44 66 GLY B C 1
ATOM 1476 O O . GLY B 1 66 ? 6.348 -3.145 5.812 1 90.44 66 GLY B O 1
ATOM 1477 N N . PHE B 1 67 ? 6.441 -1.131 5.234 1 94.94 67 PHE B N 1
ATOM 1478 C CA . PHE B 1 67 ? 5.012 -0.84 5.266 1 94.94 67 PHE B CA 1
ATOM 1479 C C . PHE B 1 67 ? 4.449 -1.043 6.668 1 94.94 67 PHE B C 1
ATOM 1481 O O . PHE B 1 67 ? 3.402 -1.669 6.836 1 94.94 67 PHE B O 1
ATOM 1488 N N . ASN B 1 68 ? 5.23 -0.538 7.629 1 92.38 68 ASN B N 1
ATOM 1489 C CA . ASN B 1 68 ? 4.676 -0.435 8.977 1 92.38 68 ASN B CA 1
ATOM 1490 C C . ASN B 1 68 ? 3.725 0.751 9.102 1 92.38 68 ASN B C 1
ATOM 1492 O O . ASN B 1 68 ? 3.959 1.806 8.508 1 92.38 68 ASN B O 1
ATOM 1496 N N . THR B 1 69 ? 2.652 0.556 9.867 1 95.19 69 THR B N 1
ATOM 1497 C CA . THR B 1 69 ? 1.717 1.651 10.094 1 95.19 69 THR B CA 1
ATOM 1498 C C . THR B 1 69 ? 2.35 2.727 10.977 1 95.19 69 THR B C 1
ATOM 1500 O O . THR B 1 69 ? 3.139 2.42 11.875 1 95.19 69 THR B O 1
ATOM 1503 N N . LEU B 1 70 ? 1.871 3.922 10.734 1 96.75 70 LEU B N 1
ATOM 1504 C CA . LEU B 1 70 ? 2.354 5.012 11.578 1 96.75 70 LEU B CA 1
ATOM 1505 C C . LEU B 1 70 ? 1.291 5.434 12.586 1 96.75 70 LEU B C 1
ATOM 1507 O O . LEU B 1 70 ? 0.099 5.441 12.273 1 96.75 70 LEU B O 1
ATOM 1511 N N . ASN B 1 71 ? 1.793 5.773 13.773 1 97.5 71 ASN B N 1
ATOM 1512 C CA . ASN B 1 71 ? 0.929 6.344 14.805 1 97.5 71 ASN B CA 1
ATOM 1513 C C . A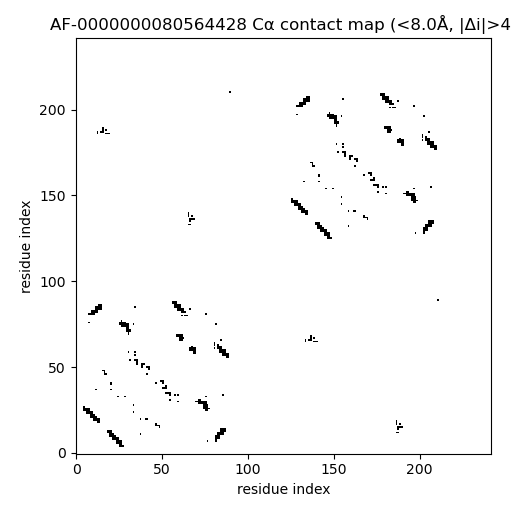SN B 1 71 ? 0.521 7.773 14.461 1 97.5 71 ASN B C 1
ATOM 1515 O O . ASN B 1 71 ? 1.377 8.641 14.281 1 97.5 71 ASN B O 1
ATOM 1519 N N . PRO B 1 72 ? -0.813 8.047 14.438 1 98.12 72 PRO B N 1
ATOM 1520 C CA . PRO B 1 72 ? -1.294 9.367 14.031 1 98.12 72 PRO B CA 1
ATOM 1521 C C . PRO B 1 72 ? -0.789 10.484 14.938 1 98.12 72 PRO B C 1
ATOM 1523 O O . PRO B 1 72 ? -0.678 11.641 14.5 1 98.12 72 PRO B O 1
ATOM 1526 N N . GLN B 1 73 ? -0.437 10.164 16.156 1 98.44 73 GLN B N 1
ATOM 1527 C CA . GLN B 1 73 ? -0.059 11.195 17.109 1 98.44 73 GLN B CA 1
ATOM 1528 C C . GLN B 1 73 ? 1.45 11.43 17.109 1 98.44 73 GLN B C 1
ATOM 1530 O O . GLN B 1 73 ? 1.943 12.359 17.75 1 98.44 73 GLN B O 1
ATOM 1535 N N . GLU B 1 74 ? 2.09 10.641 16.406 1 98 74 GLU B N 1
ATOM 1536 C CA . GLU B 1 74 ? 3.539 10.789 16.328 1 98 74 GLU B CA 1
ATOM 1537 C C . GLU B 1 74 ? 3.934 11.922 15.383 1 98 74 GLU B C 1
ATOM 1539 O O . GLU B 1 74 ? 3.232 12.195 14.406 1 98 74 GLU B O 1
ATOM 1544 N N . LYS B 1 75 ? 5.082 12.508 15.688 1 97.94 75 LYS B N 1
ATOM 1545 C CA . LYS B 1 75 ? 5.594 13.578 14.828 1 97.94 75 LYS B CA 1
ATOM 1546 C C . LYS B 1 75 ? 6.25 13.008 13.57 1 97.94 75 LYS B C 1
ATOM 1548 O O . LYS B 1 75 ? 6.973 12.008 13.641 1 97.94 75 LYS B O 1
ATOM 1553 N N . ILE B 1 76 ? 6.051 13.703 12.477 1 97.75 76 ILE B N 1
ATOM 1554 C CA . ILE B 1 76 ? 6.586 13.203 11.211 1 97.75 76 ILE B CA 1
ATOM 1555 C C . ILE B 1 76 ? 8.109 13.273 11.242 1 97.75 76 ILE B C 1
ATOM 1557 O O . ILE B 1 76 ? 8.789 12.453 10.609 1 97.75 76 ILE B O 1
ATOM 1561 N N . GLY B 1 77 ? 8.609 14.242 11.969 1 96.44 77 GLY B N 1
ATOM 1562 C CA . GLY B 1 77 ? 10.055 14.414 12.07 1 96.44 77 GLY B CA 1
ATOM 1563 C C . GLY B 1 77 ? 10.734 13.273 12.805 1 96.44 77 GLY B C 1
ATOM 1564 O O . GLY B 1 77 ? 11.961 13.125 12.742 1 96.44 77 GLY B O 1
ATOM 1565 N N . SER B 1 78 ? 10.055 12.531 13.562 1 95.88 78 SER B N 1
ATOM 1566 C CA . SER B 1 78 ? 10.625 11.414 14.305 1 95.88 78 SER B CA 1
ATOM 1567 C C . SER B 1 78 ? 10.797 10.18 13.422 1 95.88 78 SER B C 1
ATOM 1569 O O . SER B 1 78 ? 11.445 9.211 13.812 1 95.88 78 SER B O 1
ATOM 1571 N N . MET B 1 79 ? 10.203 10.234 12.188 1 92.44 79 MET B N 1
ATOM 1572 C CA . MET B 1 79 ? 10.297 9.109 11.258 1 92.44 79 MET B CA 1
ATOM 1573 C C . MET B 1 79 ? 11.641 9.109 10.539 1 92.44 79 MET B C 1
ATOM 1575 O O . MET B 1 79 ? 12.219 10.172 10.297 1 92.44 79 MET B O 1
ATOM 1579 N N . ASP B 1 80 ? 12.102 8.016 10.219 1 90.12 80 ASP B N 1
ATOM 1580 C CA . ASP B 1 80 ? 13.367 7.867 9.508 1 90.12 80 ASP B CA 1
ATOM 1581 C C . ASP B 1 80 ? 13.18 8.086 8.008 1 90.12 80 ASP B C 1
ATOM 1583 O O . ASP B 1 80 ? 14.156 8.078 7.25 1 90.12 80 ASP B O 1
ATOM 1587 N N . GLU B 1 81 ? 11.984 8.203 7.598 1 93.25 81 GLU B N 1
ATOM 1588 C CA . GLU B 1 81 ? 11.703 8.359 6.176 1 93.25 81 GLU B CA 1
ATOM 1589 C C . GLU B 1 81 ? 10.625 9.414 5.938 1 93.25 81 GLU B C 1
ATOM 1591 O O . GLU B 1 81 ? 9.953 9.844 6.879 1 93.25 81 GLU B O 1
ATOM 1596 N N . THR B 1 82 ? 10.602 9.867 4.68 1 96.62 82 THR B N 1
ATOM 1597 C CA . THR B 1 82 ? 9.617 10.883 4.324 1 96.62 82 THR B CA 1
ATOM 1598 C C . THR B 1 82 ? 8.75 10.406 3.162 1 96.62 82 THR B C 1
ATOM 1600 O O . THR B 1 82 ? 8.039 11.203 2.547 1 96.62 82 THR B O 1
ATOM 1603 N N . ASN B 1 83 ? 8.812 9.117 2.773 1 96.81 83 ASN B N 1
ATOM 1604 C CA . ASN B 1 83 ? 8.031 8.484 1.719 1 96.81 83 ASN B CA 1
ATOM 1605 C C . ASN B 1 83 ? 6.977 7.539 2.293 1 96.81 83 ASN B C 1
ATOM 1607 O O . ASN B 1 83 ? 7.316 6.523 2.908 1 96.81 83 ASN B O 1
ATOM 1611 N N . PHE B 1 84 ? 5.695 7.961 2.035 1 98 84 PHE B N 1
ATOM 1612 C CA . PHE B 1 84 ? 4.613 7.254 2.709 1 98 84 PHE B CA 1
ATOM 1613 C C . PHE B 1 84 ? 3.578 6.766 1.703 1 98 84 PHE B C 1
ATOM 1615 O O . PHE B 1 84 ? 3.49 7.289 0.591 1 98 84 PHE B O 1
ATOM 1622 N N . LEU B 1 85 ? 2.93 5.746 2.104 1 98.19 85 LEU B N 1
ATOM 1623 C CA . LEU B 1 85 ? 1.739 5.273 1.406 1 98.19 85 LEU B CA 1
ATOM 1624 C C . LEU B 1 85 ? 0.483 5.559 2.223 1 98.19 85 LEU B C 1
ATOM 1626 O O . LEU B 1 85 ? 0.429 5.25 3.416 1 98.19 85 LEU B O 1
ATOM 1630 N N . LEU B 1 86 ? -0.424 6.25 1.598 1 98.44 86 LEU B N 1
ATOM 1631 C CA . LEU B 1 86 ? -1.717 6.484 2.232 1 98.44 86 LEU B CA 1
ATOM 1632 C C . LEU B 1 86 ? -2.75 5.469 1.752 1 98.44 86 LEU B C 1
ATOM 1634 O O . LEU B 1 86 ? -2.928 5.281 0.546 1 98.44 86 LEU B O 1
ATOM 1638 N N . CYS B 1 87 ? -3.473 4.836 2.682 1 97.25 87 CYS B N 1
ATOM 1639 C CA . CYS B 1 87 ? -4.531 3.885 2.363 1 97.25 87 CYS B CA 1
ATOM 1640 C C . CYS B 1 87 ? -5.805 4.207 3.137 1 97.25 87 CYS B C 1
ATOM 1642 O O . CYS B 1 87 ? -5.742 4.621 4.297 1 97.25 87 CYS B O 1
ATOM 1644 N N . LYS B 1 88 ? -6.902 3.938 2.482 1 95.06 88 LYS B N 1
ATOM 1645 C CA . LYS B 1 88 ? -8.188 3.996 3.18 1 95.06 88 LYS B CA 1
ATOM 1646 C C . LYS B 1 88 ? -8.406 2.748 4.027 1 95.06 88 LYS B C 1
ATOM 1648 O O . LYS B 1 88 ? -8.125 1.633 3.59 1 95.06 88 LYS B O 1
ATOM 1653 N N . LYS B 1 89 ? -8.961 2.996 5.199 1 92.38 89 LYS B N 1
ATOM 1654 C CA . LYS B 1 89 ? -9.297 1.876 6.074 1 92.38 89 LYS B CA 1
ATOM 1655 C C . LYS B 1 89 ? -10.5 1.102 5.539 1 92.38 89 LYS B C 1
ATOM 1657 O O . LYS B 1 89 ? -11.453 1.697 5.039 1 92.38 89 LYS B O 1
ATOM 1662 N N . GLU B 1 90 ? -10.375 -0.276 5.594 1 81.38 90 GLU B N 1
ATOM 1663 C CA . GLU B 1 90 ? -11.547 -1.09 5.281 1 81.38 90 GLU B CA 1
ATOM 1664 C C . GLU B 1 90 ? -12.625 -0.946 6.352 1 81.38 90 GLU B C 1
ATOM 1666 O O . GLU B 1 90 ? -12.312 -0.883 7.543 1 81.38 90 GLU B O 1
ATOM 1671 N N . PRO B 1 91 ? -13.914 -0.864 5.918 1 72.31 91 PRO B N 1
ATOM 1672 C CA . PRO B 1 91 ? -14.984 -0.792 6.918 1 72.31 91 PRO B CA 1
ATOM 1673 C C . PRO B 1 91 ? -15.094 -2.064 7.754 1 72.31 91 PRO B C 1
ATOM 1675 O O . PRO B 1 91 ? -14.891 -3.166 7.242 1 72.31 91 PRO B O 1
ATOM 1678 N N . ASN B 1 92 ? -14.891 -2.043 8.992 1 60.28 92 ASN B N 1
ATOM 1679 C CA . ASN B 1 92 ? -15.125 -3.207 9.836 1 60.28 92 ASN B CA 1
ATOM 1680 C C . ASN B 1 92 ? -16.562 -3.691 9.734 1 60.28 92 ASN B C 1
ATOM 1682 O O . ASN B 1 92 ? -17.5 -2.932 10 1 60.28 92 ASN B O 1
ATOM 1686 N N . PRO B 1 93 ? -16.828 -4.801 9.016 1 54.25 93 PRO B N 1
ATOM 1687 C CA . PRO B 1 93 ? -18.219 -5.262 8.984 1 54.25 93 PRO B CA 1
ATOM 1688 C C . PRO B 1 93 ? -18.875 -5.242 10.359 1 54.25 93 PRO B C 1
ATOM 1690 O O . PRO B 1 93 ? -20.078 -5.027 10.469 1 54.25 93 PRO B O 1
ATOM 1693 N N . GLN B 1 94 ? -18.203 -5.699 11.312 1 49.31 94 GLN B N 1
ATOM 1694 C CA . GLN B 1 94 ? -18.844 -5.84 12.609 1 49.31 94 GLN B CA 1
ATOM 1695 C C . GLN B 1 94 ? -19.297 -4.484 13.156 1 49.31 94 GLN B C 1
ATOM 1697 O O . GLN B 1 94 ? -20.062 -4.414 14.117 1 49.31 94 GLN B O 1
ATOM 1702 N N . GLU B 1 95 ? -18.734 -3.541 12.719 1 45.03 95 GLU B N 1
ATOM 1703 C CA . GLU B 1 95 ? -19.188 -2.277 13.297 1 45.03 95 GLU B CA 1
ATOM 1704 C C . GLU B 1 95 ? -20.578 -1.921 12.82 1 45.03 95 GLU B C 1
ATOM 1706 O O . GLU B 1 95 ? -21.234 -1.034 13.375 1 45.03 95 GLU B O 1
ATOM 1711 N N . LYS B 1 96 ? -21.047 -2.4 11.688 1 45.34 96 LYS B N 1
ATOM 1712 C CA . LYS B 1 96 ? -22.453 -2.162 11.375 1 45.34 96 LYS B CA 1
ATOM 1713 C C . LYS B 1 96 ? -23.359 -2.916 12.336 1 45.34 96 LYS B C 1
ATOM 1715 O O . LYS B 1 96 ? -24.578 -2.689 12.352 1 45.34 96 LYS B O 1
ATOM 1720 N N . VAL B 1 97 ? -22.953 -4.035 12.883 1 40.56 97 VAL B N 1
ATOM 1721 C CA . VAL B 1 97 ? -23.891 -4.797 13.695 1 40.56 97 VAL B CA 1
ATOM 1722 C C . VAL B 1 97 ? -24.188 -4.035 14.984 1 40.56 97 VAL B C 1
ATOM 1724 O O . VAL B 1 97 ? -25.297 -4.078 15.5 1 40.56 97 VAL B O 1
ATOM 1727 N N . GLU B 1 98 ? -23.219 -3.469 15.461 1 38.34 98 GLU B N 1
ATOM 1728 C CA . GLU B 1 98 ? -23.469 -2.951 16.812 1 38.34 98 GLU B CA 1
ATOM 1729 C C . GLU B 1 98 ? -24.359 -1.707 16.766 1 38.34 98 GLU B C 1
ATOM 1731 O O . GLU B 1 98 ? -24.984 -1.345 17.766 1 38.34 98 GLU B O 1
ATOM 1736 N N . ARG B 1 99 ? -24.203 -1.014 15.664 1 37.25 99 ARG B N 1
ATOM 1737 C CA . ARG B 1 99 ? -25.062 0.159 15.734 1 37.25 99 ARG B CA 1
ATOM 1738 C C . ARG B 1 99 ? -26.531 -0.229 15.539 1 37.25 99 ARG B C 1
ATOM 1740 O O . ARG B 1 99 ? -27.422 0.598 15.711 1 37.25 99 ARG B O 1
ATOM 1747 N N . ARG B 1 100 ? -26.75 -1.366 14.891 1 38.75 100 ARG B N 1
ATOM 1748 C CA . ARG B 1 100 ? -28.141 -1.726 14.664 1 38.75 100 ARG B CA 1
ATOM 1749 C C . ARG B 1 100 ? -28.797 -2.221 15.953 1 38.75 100 ARG B C 1
ATOM 1751 O O . ARG B 1 100 ? -30.016 -2.154 16.094 1 38.75 100 ARG B O 1
ATOM 1758 N N . GLY B 1 101 ? -27.984 -2.754 16.812 1 36.62 101 GLY B N 1
ATOM 1759 C CA . GLY B 1 101 ? -28.547 -3.305 18.031 1 36.62 101 GLY B CA 1
ATOM 1760 C C . GLY B 1 101 ? -29.031 -2.24 19 1 36.62 101 GLY B C 1
ATOM 1761 O O . GLY B 1 101 ? -29.75 -2.545 19.953 1 36.62 101 GLY B O 1
ATOM 1762 N N . GLU B 1 102 ? -28.391 -1.082 18.984 1 39.56 102 GLU B N 1
ATOM 1763 C CA . GLU B 1 102 ? -28.734 -0.111 20.016 1 39.56 102 GLU B CA 1
ATOM 1764 C C . GLU B 1 102 ? -30.078 0.562 19.703 1 39.56 102 GLU B C 1
ATOM 1766 O O . GLU B 1 102 ? -30.641 1.251 20.547 1 39.56 102 GLU B O 1
ATOM 1771 N N . SER B 1 103 ? -30.375 0.479 18.391 1 38.31 103 SER B N 1
ATOM 1772 C CA . SER B 1 103 ? -31.562 1.273 18.078 1 38.31 103 SER B CA 1
ATOM 1773 C C . SER B 1 103 ? -32.844 0.578 18.547 1 38.31 103 SER B C 1
ATOM 1775 O O . SER B 1 103 ? -33.875 1.212 18.672 1 38.31 103 SER B O 1
ATOM 1777 N N . LYS B 1 104 ? -32.75 -0.803 18.531 1 39.12 104 LYS B N 1
ATOM 1778 C CA . LYS B 1 104 ? -34.031 -1.433 18.891 1 39.12 104 LYS B CA 1
ATOM 1779 C C . LYS B 1 104 ? -34.312 -1.286 20.375 1 39.12 104 LYS B C 1
ATOM 1781 O O . LYS B 1 104 ? -35.375 -1.66 20.844 1 39.12 104 LYS B O 1
ATOM 1786 N N . ALA B 1 105 ? -33.219 -1.077 21.141 1 38.62 105 ALA B N 1
ATOM 1787 C CA . ALA B 1 105 ? -33.469 -1.149 22.578 1 38.62 105 ALA B CA 1
ATOM 1788 C C . ALA B 1 105 ? -34.344 0.009 23.031 1 38.62 105 ALA B C 1
ATOM 1790 O O . ALA B 1 105 ? -35 -0.087 24.062 1 38.62 105 ALA B O 1
ATOM 1791 N N . TRP B 1 106 ? -34.25 1.145 22.219 1 41.38 106 TRP B N 1
ATOM 1792 C CA . TRP B 1 106 ? -34.844 2.316 22.828 1 41.38 106 TRP B CA 1
ATOM 1793 C C . TRP B 1 106 ? -36.375 2.283 22.688 1 41.38 106 TRP B C 1
ATOM 1795 O O . TRP B 1 106 ? -37.094 2.969 23.422 1 41.38 106 TRP B O 1
ATOM 1805 N N . ILE B 1 107 ? -36.781 1.552 21.609 1 43.59 107 ILE B N 1
ATOM 1806 C CA . ILE B 1 107 ? -38.156 1.828 21.234 1 43.59 107 ILE B CA 1
ATOM 1807 C C . ILE B 1 107 ? -39.125 1.103 22.188 1 43.59 107 ILE B C 1
ATOM 1809 O O . ILE B 1 107 ? -40.312 1.39 22.219 1 43.59 107 ILE B O 1
ATOM 1813 N N . GLY B 1 108 ? -38.562 -0.017 22.609 1 40.53 108 GLY B N 1
ATOM 1814 C CA . GLY B 1 108 ? -39.531 -0.945 23.172 1 40.53 108 GLY B CA 1
ATOM 1815 C C . GLY B 1 108 ? -40.188 -0.45 24.469 1 40.53 108 GLY B C 1
ATOM 1816 O O . GLY B 1 108 ? -41.219 -0.936 24.875 1 40.53 108 GLY B O 1
ATOM 1817 N N . HIS B 1 109 ? -39.344 0.24 25.234 1 41.44 109 HIS B N 1
ATOM 1818 C CA . HIS B 1 109 ? -39.75 0.285 26.625 1 41.44 109 HIS B CA 1
ATOM 1819 C C . HIS B 1 109 ? -40.812 1.358 26.859 1 41.44 109 HIS B C 1
ATOM 1821 O O . HIS B 1 109 ? -41.25 1.576 27.984 1 41.44 109 HIS B O 1
ATOM 1827 N N . GLY B 1 110 ? -40.969 2.201 25.797 1 35.19 110 GLY B N 1
ATOM 1828 C CA . GLY B 1 110 ? -41.719 3.383 26.188 1 35.19 110 GLY B CA 1
ATOM 1829 C C . GLY B 1 110 ? -43.156 3.074 26.562 1 35.19 110 GLY B C 1
ATOM 1830 O O . GLY B 1 110 ? -43.688 3.652 27.5 1 35.19 110 GLY B O 1
ATOM 1831 N N . TRP B 1 111 ? -43.781 2.434 25.547 1 42.59 111 TRP B N 1
ATOM 1832 C CA . TRP B 1 111 ? -45.188 2.793 25.516 1 42.59 111 TRP B CA 1
ATOM 1833 C C . TRP B 1 111 ? -45.969 2.021 26.578 1 42.59 111 TRP B C 1
ATOM 1835 O O . TRP B 1 111 ? -47.188 2.121 26.656 1 42.59 111 TRP B O 1
ATOM 1845 N N . LYS B 1 112 ? -45.344 0.956 26.969 1 38.56 112 LYS B N 1
ATOM 1846 C CA . LYS B 1 112 ? -46.281 0.03 27.609 1 38.56 112 LYS B CA 1
ATOM 1847 C C . LYS B 1 112 ? -46.812 0.6 28.922 1 38.56 112 LYS B C 1
ATOM 1849 O O . LYS B 1 112 ? -47.875 0.171 29.406 1 38.56 112 LYS B O 1
ATOM 1854 N N . THR B 1 113 ? -45.938 1.319 29.516 1 38.06 113 THR B N 1
ATOM 1855 C CA . THR B 1 113 ? -46.219 1.403 30.953 1 38.06 113 THR B CA 1
ATOM 1856 C C . THR B 1 113 ? -47.5 2.219 31.188 1 38.06 113 THR B C 1
ATOM 1858 O O . THR B 1 113 ? -48.031 2.227 32.281 1 38.06 113 THR B O 1
ATOM 1861 N N . ARG B 1 114 ? -47.812 3.15 30.312 1 35.47 114 ARG B N 1
ATOM 1862 C CA . ARG B 1 114 ? -48.75 4.145 30.844 1 35.47 114 ARG B CA 1
ATOM 1863 C C . ARG B 1 114 ? -50.125 3.564 30.984 1 35.47 114 ARG B C 1
ATOM 1865 O O . ARG B 1 114 ? -50.969 4.094 31.719 1 35.47 114 ARG B O 1
ATOM 1872 N N . PHE B 1 115 ? -50.438 2.654 29.969 1 37.59 115 PHE B N 1
ATOM 1873 C CA . PHE B 1 115 ? -51.906 2.496 29.859 1 37.59 115 PHE B CA 1
ATOM 1874 C C . PHE B 1 115 ? -52.438 1.706 31.031 1 37.59 115 PHE B C 1
ATOM 1876 O O . PHE B 1 115 ? -53.656 1.732 31.297 1 37.59 115 PHE B O 1
ATOM 1883 N N . LEU B 1 116 ? -51.562 0.859 31.547 1 36.84 116 LEU B N 1
ATOM 1884 C CA . LEU B 1 116 ? -52.219 -0.115 32.406 1 36.84 116 LEU B CA 1
ATOM 1885 C C . LEU B 1 116 ? -52.719 0.545 33.688 1 36.84 116 LEU B C 1
ATOM 1887 O O . LEU B 1 116 ? -53.375 -0.108 34.531 1 36.84 116 LEU B O 1
ATOM 1891 N N . ARG B 1 117 ? -52.188 1.645 34 1 39.88 117 ARG B N 1
ATOM 1892 C CA . ARG B 1 117 ? -52.469 2.107 35.344 1 39.88 117 ARG B CA 1
ATOM 1893 C C . ARG B 1 117 ? -53.969 2.477 35.469 1 39.88 117 ARG B C 1
ATOM 1895 O O . ARG B 1 117 ? -54.438 2.75 36.594 1 39.88 117 ARG B O 1
ATOM 1902 N N . SER B 1 118 ? -54.562 2.855 34.312 1 39.94 118 SER B N 1
ATOM 1903 C CA . SER B 1 118 ? -55.844 3.49 34.562 1 39.94 118 SER B CA 1
ATOM 1904 C C . SER B 1 118 ? -56.875 2.479 35.031 1 39.94 118 SER B C 1
ATOM 1906 O O . SER B 1 118 ? -57.969 2.854 35.5 1 39.94 118 SER B O 1
ATOM 1908 N N . LEU B 1 119 ? -56.75 1.241 34.656 1 40.47 119 LEU B N 1
ATOM 1909 C CA . LEU B 1 119 ? -57.938 0.424 34.906 1 40.47 119 LEU B CA 1
ATOM 1910 C C . LEU B 1 119 ? -58.062 0.124 36.406 1 40.47 119 LEU B C 1
ATOM 1912 O O . LEU B 1 119 ? -59.125 -0.33 36.844 1 40.47 119 LEU B O 1
ATOM 1916 N N . LEU B 1 120 ? -56.875 0.054 37.062 1 35.69 120 LEU B N 1
ATOM 1917 C CA . LEU B 1 120 ? -57.094 -0.509 38.375 1 35.69 120 LEU B CA 1
ATOM 1918 C C . LEU B 1 120 ? -57.656 0.544 39.344 1 35.69 120 LEU B C 1
ATOM 1920 O O . LEU B 1 120 ? -57.969 0.238 40.5 1 35.69 120 LEU B O 1
ATOM 1924 N N . ARG B 1 121 ? -57.656 1.754 38.906 1 29.05 121 ARG B N 1
ATOM 1925 C CA . ARG B 1 121 ? -58.406 2.516 39.906 1 29.05 121 ARG B CA 1
ATOM 1926 C C . ARG B 1 121 ? -59.906 2.37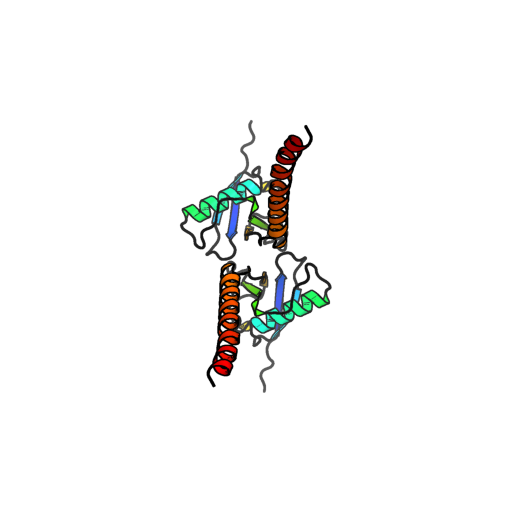9 39.719 1 29.05 121 ARG B C 1
ATOM 1928 O O . ARG B 1 121 ? -60.375 2.334 38.594 1 29.05 121 ARG B O 1
#

InterPro domains:
  IPR040358 Uncharacterized protein At4g22758-like [PTHR33270] (5-102)
  IPR055482 Domain of unknown function DUF7054 [PF23156] (4-87)